Protein AF-0000000071958910 (afdb_homodimer)

Organism: Trichonephila clavipes (NCBI:txid2585209)

Nearest PDB structures (foldseek):
  5wyl-assembly2_C  TM=2.889E-01  e=1.904E+00  Thermochaetoides thermophila DSM 1495
  7f66-assembly1_C  TM=3.461E-01  e=2.336E+00  Homo sapiens
  5wy4-assembly1_A  TM=2.653E-01  e=3.702E+00  Thermochaetoides thermophila DSM 1495
  5an3-assembly1_A  TM=3.117E-01  e=5.032E+00  Saccharomyces cerevisiae
  7trj-assembly1_C  TM=3.400E-01  e=1.987E+00  Homo sapiens

Foldseek 3Di:
DPPPPPLVVVLVVVLVVCVVPDDPLSSLLSNLVSQLQVLLVCLVVVNDDDLVRLLVSLVVSVVSCVVSVQCAQVNLQVSQVSSVSNDDPVLVVVVCVVCVVPPPPTSSVSSVSVSVSSVVVNVVVVD/DPPPPVLVVVLVVVLVVCVVPDDPLSSLLSNLVSQLQVLLVCLVVVNDDDLVRLLVSLVVSVVSCVVSVQCAQVNLQVSQVSSLSNDDPVLVVVVCVVCVVPPPPTSSVSSVSVSVSSVVVNVVVVD

Solvent-accessible surface area (backbone atoms only — not comparable to full-atom values): 13936 Å² total; per-residue (Å²): 134,84,79,66,66,67,64,59,59,52,48,50,52,51,46,57,60,36,51,77,59,36,58,73,66,56,35,49,48,48,52,41,45,48,52,51,51,49,49,35,44,39,43,77,70,68,53,88,72,56,63,56,57,49,48,54,55,51,49,54,38,51,52,55,33,44,75,72,57,34,50,37,59,65,28,12,46,53,52,34,53,50,59,57,64,58,52,53,69,71,57,50,51,54,46,49,67,59,39,69,72,54,78,56,78,46,34,38,57,43,37,52,50,49,52,52,50,50,48,51,52,37,58,58,70,75,101,134,83,80,65,68,65,64,59,59,49,48,50,51,50,46,55,60,36,50,76,61,36,58,74,67,56,32,51,45,48,51,39,46,48,53,50,51,50,47,34,44,40,42,76,70,68,51,87,71,56,64,57,57,49,47,55,54,51,49,53,40,51,51,55,33,45,76,72,59,36,50,38,57,64,28,12,46,53,53,35,53,51,58,56,63,58,53,54,68,71,56,51,50,55,46,50,66,59,39,68,71,54,78,58,77,45,35,36,57,44,36,51,50,48,51,52,49,53,48,52,52,38,58,57,70,75,103

Sequence (254 aa):
MESFPPTSANCAKAVDSLKARFGRNDLLVEVNGWELLKFVISVHKNEKFSMAYLYDKLESHMRALETLGVTTDKCASILYLMVESCFSEDFLKAWNRHSTSSASVDAKERLSNLMQFIKAEVEGEEQMESFPPTSANCAKAVDSLKARFGRNDLLVEVNGWELLKFVISVHKNEKFSMAYLYDKLESHMRALETLGVTTDKCASILYLMVESCFSEDFLKAWNRHSTSSASVDAKERLSNLMQFIKAEVEGEEQ

Secondary structure (DSSP, 8-state):
-----HHHHHHHHHHHHHHHHS-HHHHHHHHHHHHHHHHHHHHHTT----HHHHHHHHHHHHHHHHHTT-SSHHHHHHHHHHHHTTS-HHHHHHHHHHHTTS---SHHHHHHHHHHHHHHHHHHH--/-----HHHHHHHHHHHHHHHHS-HHHHHHHHHHHHHHHHHHHHHTT----HHHHHHHHHHHHHHHHHTT-SSHHHHHHHHHHHHTTS-HHHHHHHHHHHTT-----HHHHHHHHHHHHHHHHHHH--

InterPro domains:
  IPR005312 Domain of unknown function DUF1759 [PF03564] (6-102)

Structure (mmCIF, N/CA/C/O backbone):
data_AF-0000000071958910-model_v1
#
loop_
_entity.id
_entity.type
_entity.pdbx_description
1 polymer 'Uncharacterized protein'
#
loop_
_atom_site.group_PDB
_atom_site.id
_atom_site.type_symbol
_atom_site.label_atom_id
_atom_site.label_alt_id
_atom_site.label_comp_id
_atom_site.label_asym_id
_atom_site.label_entity_id
_atom_site.label_seq_id
_atom_site.pdbx_PDB_ins_code
_atom_site.Cartn_x
_atom_site.Cartn_y
_atom_site.Cartn_z
_atom_site.occupancy
_atom_site.B_iso_or_equiv
_atom_site.auth_seq_id
_atom_site.auth_comp_id
_atom_site.auth_asym_id
_atom_site.auth_atom_id
_atom_site.pdbx_PDB_model_num
ATOM 1 N N . MET A 1 1 ? -23.25 -17.125 15.094 1 21.42 1 MET A N 1
ATOM 2 C CA . MET A 1 1 ? -22.297 -17.359 14.016 1 21.42 1 MET A CA 1
ATOM 3 C C . MET A 1 1 ? -21.438 -16.125 13.766 1 21.42 1 MET A C 1
ATOM 5 O O . MET A 1 1 ? -21.938 -15.102 13.305 1 21.42 1 MET A O 1
ATOM 9 N N . GLU A 1 2 ? -20.562 -15.727 14.617 1 26.08 2 GLU A N 1
ATOM 10 C CA . GLU A 1 2 ? -19.781 -14.5 14.742 1 26.08 2 GLU A CA 1
ATOM 11 C C . GLU A 1 2 ? -18.844 -14.32 13.555 1 26.08 2 GLU A C 1
ATOM 13 O O . GLU A 1 2 ? -18.031 -15.195 13.258 1 26.08 2 GLU A O 1
ATOM 18 N N . SER A 1 3 ? -19.266 -13.688 12.453 1 27.88 3 SER A N 1
ATOM 19 C CA . SER A 1 3 ? -18.656 -13.375 11.164 1 27.88 3 SER A CA 1
ATOM 20 C C . SER A 1 3 ? -17.297 -12.688 11.336 1 27.88 3 SER A C 1
ATOM 22 O O . SER A 1 3 ? -17.234 -11.523 11.727 1 27.88 3 SER A O 1
ATOM 24 N N . PHE A 1 4 ? -16.422 -13.266 12.031 1 32.44 4 PHE A N 1
ATOM 25 C CA . PHE A 1 4 ? -15.07 -12.727 12.109 1 32.44 4 PHE A CA 1
ATOM 26 C C . PHE A 1 4 ? -14.594 -12.258 10.742 1 32.44 4 PHE A C 1
ATOM 28 O O . PHE A 1 4 ? -14.711 -12.984 9.75 1 32.44 4 PHE A O 1
ATOM 35 N N . PRO A 1 5 ? -14.539 -11.031 10.562 1 35.44 5 PRO A N 1
ATOM 36 C CA . PRO A 1 5 ? -14.164 -10.57 9.219 1 35.44 5 PRO A CA 1
ATOM 37 C C . PRO A 1 5 ? -12.859 -11.195 8.719 1 35.44 5 PRO A C 1
ATOM 39 O O . PRO A 1 5 ? -11.914 -11.359 9.5 1 35.44 5 PRO A O 1
ATOM 42 N N . PRO A 1 6 ? -12.812 -12.078 7.754 1 41.12 6 PRO A N 1
ATOM 43 C CA . PRO A 1 6 ? -11.758 -12.859 7.113 1 41.12 6 PRO A CA 1
ATOM 44 C C . PRO A 1 6 ? -10.445 -12.094 6.984 1 41.12 6 PRO A C 1
ATOM 46 O O . PRO A 1 6 ? -9.375 -12.703 6.91 1 41.12 6 PRO A O 1
ATOM 49 N N . THR A 1 7 ? -10.516 -10.812 7.125 1 43.44 7 THR A N 1
ATOM 50 C CA . THR A 1 7 ? -9.328 -10 6.863 1 43.44 7 THR A CA 1
ATOM 51 C C . THR A 1 7 ? -8.305 -10.164 7.98 1 43.44 7 THR A C 1
ATOM 53 O O . THR A 1 7 ? -7.105 -10.273 7.719 1 43.44 7 THR A O 1
ATOM 56 N N . SER A 1 8 ? -8.75 -10.234 9.25 1 44.34 8 SER A N 1
ATOM 57 C CA . SER A 1 8 ? -7.836 -10.336 10.383 1 44.34 8 SER A CA 1
ATOM 58 C C . SER A 1 8 ? -7.109 -11.68 10.391 1 44.34 8 SER A C 1
ATOM 60 O O . SER A 1 8 ? -5.918 -11.742 10.695 1 44.34 8 SER A O 1
ATOM 62 N N . ALA A 1 9 ? -7.848 -12.648 10.148 1 45.53 9 ALA A N 1
ATOM 63 C CA . ALA A 1 9 ? -7.277 -13.992 10.211 1 45.53 9 ALA A CA 1
ATOM 64 C C . ALA A 1 9 ? -6.215 -14.188 9.133 1 45.53 9 ALA A C 1
ATOM 66 O O . ALA A 1 9 ? -5.188 -14.828 9.375 1 45.53 9 ALA A O 1
ATOM 67 N N . ASN A 1 10 ? -6.508 -13.602 8.016 1 48.44 10 ASN A N 1
ATOM 68 C CA . ASN A 1 10 ? -5.531 -13.734 6.941 1 48.44 10 ASN A CA 1
ATOM 69 C C . ASN A 1 10 ? -4.242 -12.984 7.25 1 48.44 10 ASN A C 1
ATOM 71 O O . ASN A 1 10 ? -3.152 -13.438 6.902 1 48.44 10 ASN A O 1
ATOM 75 N N . CYS A 1 11 ? -4.516 -11.961 7.992 1 48.25 11 CYS A N 1
ATOM 76 C CA . CYS A 1 11 ? -3.342 -11.18 8.375 1 48.25 11 CYS A CA 1
ATOM 77 C C . CYS A 1 11 ? -2.484 -11.945 9.375 1 48.25 11 CYS A C 1
ATOM 79 O O . CYS A 1 11 ? -1.257 -11.969 9.258 1 48.25 11 CYS A O 1
ATOM 81 N N . ALA A 1 12 ? -3.184 -12.508 10.312 1 48.66 12 ALA A N 1
ATOM 82 C CA . ALA A 1 12 ? -2.449 -13.234 11.344 1 48.66 12 ALA A CA 1
ATOM 83 C C . ALA A 1 12 ? -1.696 -14.422 10.75 1 48.66 12 ALA A C 1
ATOM 85 O O . ALA A 1 12 ? -0.536 -14.664 11.086 1 48.66 12 ALA A O 1
ATOM 86 N N . LYS A 1 13 ? -2.385 -15.18 9.953 1 50.78 13 LYS A N 1
ATOM 87 C CA . LYS A 1 13 ? -1.745 -16.328 9.328 1 50.78 13 LYS A CA 1
ATOM 88 C C . LYS A 1 13 ? -0.611 -15.898 8.406 1 50.78 13 LYS A C 1
ATOM 90 O O . LYS A 1 13 ? 0.429 -16.562 8.336 1 50.78 13 LYS A O 1
ATOM 95 N N . ALA A 1 14 ? -0.848 -14.867 7.695 1 51.06 14 ALA A N 1
ATOM 96 C CA . ALA A 1 14 ? 0.227 -14.312 6.879 1 51.06 14 ALA A CA 1
ATOM 97 C C . ALA A 1 14 ? 1.433 -13.945 7.734 1 51.06 14 ALA A C 1
ATOM 99 O O . ALA A 1 14 ? 2.574 -14.234 7.371 1 51.06 14 ALA A O 1
ATOM 100 N N . VAL A 1 15 ? 1.144 -13.5 8.922 1 51.84 15 VAL A N 1
ATOM 101 C CA . VAL A 1 15 ? 2.211 -13.094 9.828 1 51.84 15 VAL A CA 1
ATOM 102 C C . VAL A 1 15 ? 2.982 -14.32 10.297 1 51.84 15 VAL A C 1
ATOM 104 O O . VAL A 1 15 ? 4.215 -14.305 10.352 1 51.84 15 VAL A O 1
ATOM 107 N N . ASP A 1 16 ? 2.232 -15.281 10.75 1 52.25 16 ASP A N 1
ATOM 108 C CA . ASP A 1 16 ? 2.898 -16.484 11.25 1 52.25 16 ASP A CA 1
ATOM 109 C C . ASP A 1 16 ? 3.758 -17.125 10.164 1 52.25 16 ASP A C 1
ATOM 111 O O . ASP A 1 16 ? 4.871 -17.578 10.438 1 52.25 16 ASP A O 1
ATOM 115 N N . SER A 1 17 ? 3.285 -17.281 9.008 1 51.34 17 SER A N 1
ATOM 116 C CA . SER A 1 17 ? 4.055 -17.828 7.895 1 51.34 17 SER A CA 1
ATOM 117 C C . SER A 1 17 ? 5.277 -16.969 7.594 1 51.34 17 SER A C 1
ATOM 119 O O . SER A 1 17 ? 6.355 -17.5 7.293 1 51.34 17 SER A O 1
ATOM 121 N N . LEU A 1 18 ? 5.113 -15.703 7.73 1 50.22 18 LEU A N 1
ATOM 122 C CA . LEU A 1 18 ? 6.188 -14.742 7.484 1 50.22 18 LEU A CA 1
ATOM 123 C C . LEU A 1 18 ? 7.289 -14.883 8.531 1 50.22 18 LEU A C 1
ATOM 125 O O . LEU A 1 18 ? 8.477 -14.797 8.203 1 50.22 18 LEU A O 1
ATOM 129 N N . LYS A 1 19 ? 6.887 -15.172 9.742 1 52.66 19 LYS A N 1
ATOM 130 C CA . LYS A 1 19 ? 7.875 -15.305 10.812 1 52.66 19 LYS A CA 1
ATOM 131 C C . LYS A 1 19 ? 8.836 -16.453 10.531 1 52.66 19 LYS A C 1
ATOM 133 O O . LYS A 1 19 ? 10.031 -16.359 10.836 1 52.66 19 LYS A O 1
ATOM 138 N N . ALA A 1 20 ? 8.352 -17.469 10.055 1 49.34 20 ALA A N 1
ATOM 139 C CA . ALA A 1 20 ? 9.219 -18.625 9.82 1 49.34 20 ALA A CA 1
ATOM 140 C C . ALA A 1 20 ? 10.219 -18.344 8.703 1 49.34 20 ALA A C 1
ATOM 142 O O . ALA A 1 20 ? 11.289 -18.953 8.656 1 49.34 20 ALA A O 1
ATOM 143 N N . ARG A 1 21 ? 9.914 -17.469 7.918 1 50.53 21 ARG A N 1
ATOM 144 C CA . ARG A 1 21 ? 10.695 -17.328 6.691 1 50.53 21 ARG A CA 1
ATOM 145 C C . ARG A 1 21 ? 11.602 -16.094 6.754 1 50.53 21 ARG A C 1
ATOM 147 O O . ARG A 1 21 ? 12.648 -16.062 6.117 1 50.53 21 ARG A O 1
ATOM 154 N N . PHE A 1 22 ? 11.117 -14.992 7.473 1 55.84 22 PHE A N 1
ATOM 155 C CA . PHE A 1 22 ? 11.797 -13.703 7.355 1 55.84 22 PHE A CA 1
ATOM 156 C C . PHE A 1 22 ? 12.602 -13.406 8.617 1 55.84 22 PHE A C 1
ATOM 158 O O . PHE A 1 22 ? 12.289 -13.906 9.695 1 55.84 22 PHE A O 1
ATOM 165 N N . GLY A 1 23 ? 13.891 -12.898 8.289 1 64.44 23 GLY A N 1
ATOM 166 C CA . GLY A 1 23 ? 14.57 -12.266 9.414 1 64.44 23 GLY A CA 1
ATOM 167 C C . GLY A 1 23 ? 13.703 -11.25 10.133 1 64.44 23 GLY A C 1
ATOM 168 O O . GLY A 1 23 ? 12.617 -10.906 9.664 1 64.44 23 GLY A O 1
ATOM 169 N N . ARG A 1 24 ? 14.07 -10.961 11.297 1 74.81 24 ARG A N 1
ATOM 170 C CA . ARG A 1 24 ? 13.32 -10.117 12.219 1 74.81 24 ARG A CA 1
ATOM 171 C C . ARG A 1 24 ? 12.914 -8.805 11.555 1 74.81 24 ARG A C 1
ATOM 173 O O . ARG A 1 24 ? 11.773 -8.359 11.695 1 74.81 24 ARG A O 1
ATOM 180 N N . ASN A 1 25 ? 13.789 -8.242 10.656 1 78.12 25 ASN A N 1
ATOM 181 C CA . ASN A 1 25 ? 13.492 -6.953 10.047 1 78.12 25 ASN A CA 1
ATOM 182 C C . ASN A 1 25 ? 12.422 -7.082 8.969 1 78.12 25 ASN A C 1
ATOM 184 O O . ASN A 1 25 ? 11.523 -6.242 8.867 1 78.12 25 ASN A O 1
ATOM 188 N N . ASP A 1 26 ? 12.508 -8.148 8.234 1 79.69 26 ASP A N 1
ATOM 189 C CA . ASP A 1 26 ? 11.516 -8.375 7.188 1 79.69 26 ASP A CA 1
ATOM 190 C C . ASP A 1 26 ? 10.133 -8.609 7.785 1 79.69 26 ASP A C 1
ATOM 192 O O . ASP A 1 26 ? 9.125 -8.148 7.242 1 79.69 26 ASP A O 1
ATOM 196 N N . LEU A 1 27 ? 10.133 -9.305 8.844 1 83.31 27 LEU A N 1
ATOM 197 C CA . LEU A 1 27 ? 8.875 -9.562 9.531 1 83.31 27 LEU A CA 1
ATOM 198 C C . LEU A 1 27 ? 8.266 -8.266 10.047 1 83.31 27 LEU A C 1
ATOM 200 O O . LEU A 1 27 ? 7.059 -8.055 9.938 1 83.31 27 LEU A O 1
ATOM 204 N N . LEU A 1 28 ? 9.094 -7.441 10.602 1 87.81 28 LEU A N 1
ATOM 205 C CA . LEU A 1 28 ? 8.609 -6.172 11.133 1 87.81 28 LEU A CA 1
ATOM 206 C C . LEU A 1 28 ? 8.062 -5.285 10.023 1 87.81 28 LEU A C 1
ATOM 208 O O . LEU A 1 28 ? 7.043 -4.613 10.203 1 87.81 28 LEU A O 1
ATOM 212 N N . VAL A 1 29 ? 8.703 -5.305 8.875 1 89.56 29 VAL A N 1
ATOM 213 C CA . VAL A 1 29 ? 8.211 -4.551 7.73 1 89.56 29 VAL A CA 1
ATOM 214 C C . VAL A 1 29 ? 6.836 -5.074 7.32 1 89.56 29 VAL A C 1
ATOM 216 O O . VAL A 1 29 ? 5.914 -4.293 7.074 1 89.56 29 VAL A O 1
ATOM 219 N N . GLU A 1 30 ? 6.723 -6.352 7.309 1 87.88 30 GLU A N 1
ATOM 220 C CA . GLU A 1 30 ? 5.469 -6.977 6.898 1 87.88 30 GLU A CA 1
ATOM 221 C C . GLU A 1 30 ? 4.348 -6.672 7.891 1 87.88 30 GLU A C 1
ATOM 223 O O . GLU A 1 30 ? 3.227 -6.352 7.492 1 87.88 30 GLU A O 1
ATOM 228 N N . VAL A 1 31 ? 4.656 -6.73 9.172 1 90.44 31 VAL A N 1
ATOM 229 C CA . VAL A 1 31 ? 3.646 -6.492 10.195 1 90.44 31 VAL A CA 1
ATOM 230 C C . VAL A 1 31 ? 3.158 -5.047 10.117 1 90.44 31 VAL A C 1
ATOM 232 O O . VAL A 1 31 ? 1.951 -4.797 10.086 1 90.44 31 VAL A O 1
ATOM 235 N N . ASN A 1 32 ? 4.082 -4.152 10.07 1 92.94 32 ASN A N 1
ATOM 236 C CA . ASN A 1 32 ? 3.709 -2.74 10.016 1 92.94 32 ASN A CA 1
ATOM 237 C C . ASN A 1 32 ? 3.047 -2.385 8.688 1 92.94 32 ASN A C 1
ATOM 239 O O . ASN A 1 32 ? 2.104 -1.595 8.656 1 92.94 32 ASN A O 1
ATOM 243 N N . GLY A 1 33 ? 3.545 -2.98 7.594 1 94.12 33 GLY A N 1
ATOM 244 C CA . GLY A 1 33 ? 2.912 -2.783 6.301 1 94.12 33 GLY A CA 1
ATOM 245 C C . GLY A 1 33 ? 1.481 -3.283 6.254 1 94.12 33 GLY A C 1
ATOM 246 O O . GLY A 1 33 ? 0.594 -2.594 5.742 1 94.12 33 GLY A O 1
ATOM 247 N N . TRP A 1 34 ? 1.262 -4.422 6.848 1 92.62 34 TRP A N 1
ATOM 248 C CA . TRP A 1 34 ? -0.077 -5 6.883 1 92.62 34 TRP A CA 1
ATOM 249 C C . TRP A 1 34 ? -1.019 -4.148 7.727 1 92.62 34 TRP A C 1
ATOM 251 O O . TRP A 1 34 ? -2.16 -3.898 7.332 1 92.62 34 TRP A O 1
ATOM 261 N N . GLU A 1 35 ? -0.579 -3.773 8.828 1 93.94 35 GLU A N 1
ATOM 262 C CA . GLU A 1 35 ? -1.424 -2.961 9.695 1 93.94 35 GLU A CA 1
ATOM 263 C C . GLU A 1 35 ? -1.788 -1.637 9.031 1 93.94 35 GLU A C 1
ATOM 26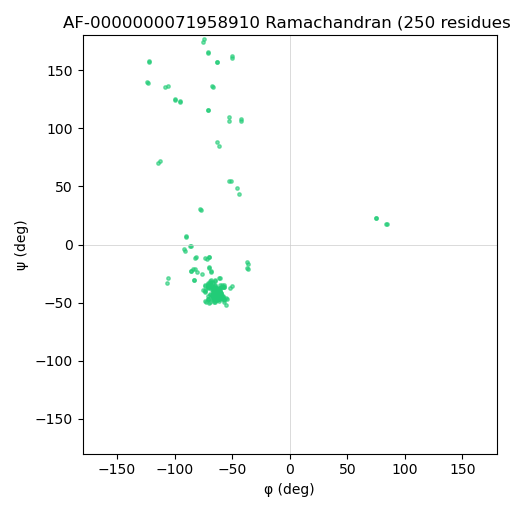5 O O . GLU A 1 35 ? -2.924 -1.171 9.148 1 93.94 35 GLU A O 1
ATOM 270 N N . LEU A 1 36 ? -0.877 -1.067 8.352 1 95.38 36 LEU A N 1
ATOM 271 C CA . LEU A 1 36 ? -1.127 0.164 7.609 1 95.38 36 LEU A CA 1
ATOM 272 C C . LEU A 1 36 ? -2.16 -0.062 6.512 1 95.38 36 LEU A C 1
ATOM 274 O O . LEU A 1 36 ? -3.107 0.717 6.375 1 95.38 36 LEU A O 1
ATOM 278 N N . LEU A 1 37 ? -1.971 -1.119 5.805 1 95.44 37 LEU A N 1
ATOM 279 C CA . LEU A 1 37 ? -2.893 -1.442 4.723 1 95.44 37 LEU A CA 1
ATOM 280 C C . LEU A 1 37 ? -4.293 -1.705 5.262 1 95.44 37 LEU A C 1
ATOM 282 O O . LEU A 1 37 ? -5.281 -1.243 4.684 1 95.44 37 LEU A O 1
ATOM 286 N N . LYS A 1 38 ? -4.371 -2.363 6.332 1 92.44 38 LYS A N 1
ATOM 287 C CA . LYS A 1 38 ? -5.652 -2.623 6.98 1 92.44 38 LYS A CA 1
ATOM 288 C C . LYS A 1 38 ? -6.348 -1.321 7.363 1 92.44 38 LYS A C 1
ATOM 290 O O . LYS A 1 38 ? -7.57 -1.207 7.246 1 92.44 38 LYS A O 1
ATOM 295 N N . PHE A 1 39 ? -5.57 -0.482 7.809 1 93 39 PHE A N 1
ATOM 296 C CA . PHE A 1 39 ? -6.109 0.817 8.195 1 93 39 PHE A CA 1
ATOM 297 C C . PHE A 1 39 ? -6.68 1.549 6.984 1 93 39 PHE A C 1
ATOM 299 O O . PHE A 1 39 ? -7.781 2.098 7.047 1 93 39 PHE A O 1
ATOM 306 N N . VAL A 1 40 ? -5.941 1.552 5.914 1 93.94 40 VAL A N 1
ATOM 307 C CA . VAL A 1 40 ? -6.402 2.15 4.668 1 93.94 40 VAL A CA 1
ATOM 308 C C . VAL A 1 40 ? -7.738 1.534 4.262 1 93.94 40 VAL A C 1
ATOM 310 O O . VAL A 1 40 ? -8.695 2.252 3.969 1 93.94 40 VAL A O 1
ATOM 313 N N . ILE A 1 41 ? -7.828 0.252 4.324 1 93.5 41 ILE A N 1
ATOM 314 C CA . ILE A 1 41 ? -9.023 -0.482 3.918 1 93.5 41 ILE A CA 1
ATOM 315 C C . ILE A 1 41 ? -10.188 -0.122 4.836 1 93.5 41 ILE A C 1
ATOM 317 O O . ILE A 1 41 ? -11.305 0.111 4.371 1 93.5 41 ILE A O 1
ATOM 321 N N . SER A 1 42 ? -9.906 -0.049 6.09 1 94.38 42 SER A N 1
ATOM 322 C CA . SER A 1 42 ? -10.938 0.249 7.078 1 94.38 42 SER A CA 1
ATOM 323 C C . SER A 1 42 ? -11.531 1.636 6.855 1 94.38 42 SER A C 1
ATOM 325 O O . SER A 1 42 ? -12.75 1.821 6.961 1 94.38 42 SER A O 1
ATOM 327 N N . VAL A 1 43 ? -10.703 2.58 6.582 1 92.56 43 VAL A N 1
ATOM 328 C CA . VAL A 1 43 ? -11.156 3.943 6.336 1 92.56 43 VAL A CA 1
ATOM 329 C C . VAL A 1 43 ? -12.086 3.967 5.121 1 92.56 43 VAL A C 1
ATOM 331 O O . VAL A 1 43 ? -13.125 4.641 5.137 1 92.56 43 VAL A O 1
ATOM 334 N N . HIS A 1 44 ? -11.805 3.203 4.117 1 92 44 HIS A N 1
ATOM 335 C CA . HIS A 1 44 ? -12.586 3.209 2.887 1 92 44 HIS A CA 1
ATOM 336 C C . HIS A 1 44 ? -13.844 2.355 3.025 1 92 44 HIS A C 1
ATOM 338 O O . HIS A 1 44 ? -14.758 2.447 2.201 1 92 44 HIS A O 1
ATOM 344 N N . LYS A 1 45 ? -13.93 1.598 4.074 1 90.75 45 LYS A N 1
ATOM 345 C CA . LYS A 1 45 ? -15.164 0.895 4.418 1 90.75 45 LYS A CA 1
ATOM 346 C C . LYS A 1 45 ? -16.047 1.751 5.316 1 90.75 45 LYS A C 1
ATOM 348 O O . LYS A 1 45 ? -17.016 1.253 5.898 1 90.75 45 LYS A O 1
ATOM 353 N N . ASN A 1 46 ? -15.703 2.98 5.539 1 87.12 46 ASN A N 1
ATOM 354 C CA . ASN A 1 46 ? -16.453 3.996 6.266 1 87.12 46 ASN A CA 1
ATOM 355 C C . ASN A 1 46 ? -16.406 3.762 7.773 1 87.12 46 ASN A C 1
ATOM 357 O O . ASN A 1 46 ? -17.359 4.09 8.484 1 87.12 46 ASN A O 1
ATOM 361 N N . GLU A 1 47 ? -15.359 3.041 8.133 1 89.75 47 GLU A N 1
ATOM 362 C CA . GLU A 1 47 ? -15.102 3.049 9.57 1 89.75 47 GLU A CA 1
ATOM 363 C C . GLU A 1 47 ? -14.68 4.434 10.055 1 89.75 47 GLU A C 1
ATOM 365 O O . GLU A 1 47 ? -13.891 5.109 9.391 1 89.75 47 GLU A O 1
ATOM 370 N N . LYS A 1 48 ? -15.234 4.906 11.188 1 88.56 48 LYS A N 1
ATOM 371 C CA . LYS A 1 48 ? -14.969 6.254 11.68 1 88.56 48 LYS A CA 1
ATOM 372 C C . LYS A 1 48 ? -13.844 6.246 12.719 1 88.56 48 LYS A C 1
ATOM 374 O O . LYS A 1 48 ? -13.867 5.453 13.664 1 88.56 48 LYS A O 1
ATOM 379 N N . PHE A 1 49 ? -12.844 7.012 12.43 1 91.56 49 PHE A N 1
ATOM 380 C CA . PHE A 1 49 ? -11.742 7.23 13.367 1 91.56 49 PHE A CA 1
ATOM 381 C C . PHE A 1 49 ? -11.57 8.719 13.648 1 91.56 49 PHE A C 1
ATOM 383 O O . PHE A 1 49 ? -11.812 9.555 12.781 1 91.56 49 PHE A O 1
ATOM 390 N N . SER A 1 50 ? -11.297 9.023 14.922 1 92.12 50 SER A N 1
ATOM 391 C CA . SER A 1 50 ? -10.859 10.398 15.156 1 92.12 50 SER A CA 1
ATOM 392 C C . SER A 1 50 ? -9.539 10.68 14.453 1 92.12 50 SER A C 1
ATOM 394 O O . SER A 1 50 ? -8.75 9.766 14.203 1 92.12 50 SER A O 1
ATOM 396 N N . MET A 1 51 ? -9.273 11.867 14.195 1 90.88 51 MET A N 1
ATOM 397 C CA . MET A 1 51 ? -8.023 12.25 13.547 1 90.88 51 MET A CA 1
ATOM 398 C C . MET A 1 51 ? -6.828 11.93 14.445 1 90.88 51 MET A C 1
ATOM 400 O O . MET A 1 51 ? -5.77 11.531 13.961 1 90.88 51 MET A O 1
ATOM 404 N N . ALA A 1 52 ? -7.066 12.164 15.719 1 94.5 52 ALA A N 1
ATOM 405 C CA . ALA A 1 52 ? -6.012 11.883 16.688 1 94.5 52 ALA A CA 1
ATOM 406 C C . ALA A 1 52 ? -5.641 10.398 16.672 1 94.5 52 ALA A C 1
ATOM 408 O O . ALA A 1 52 ? -4.457 10.055 16.703 1 94.5 52 ALA A O 1
ATOM 409 N N . TYR A 1 53 ? -6.637 9.57 16.609 1 94.94 53 TYR A N 1
ATOM 410 C CA . TYR A 1 53 ? -6.406 8.133 16.562 1 94.94 53 TYR A CA 1
ATOM 411 C C . TYR A 1 53 ? -5.695 7.734 15.273 1 94.94 53 TYR A C 1
ATOM 413 O O . TYR A 1 53 ? -4.727 6.969 15.305 1 94.94 53 TYR A O 1
ATOM 421 N N . LEU A 1 54 ? -6.141 8.289 14.188 1 94 54 LEU A N 1
ATOM 422 C CA . LEU A 1 54 ? -5.531 8.016 12.891 1 94 54 LEU A CA 1
ATOM 423 C C . LEU A 1 54 ? -4.059 8.406 12.891 1 94 54 LEU A C 1
ATOM 425 O O . LEU A 1 54 ? -3.205 7.625 12.469 1 94 54 LEU A O 1
ATOM 429 N N . TYR A 1 55 ? -3.855 9.547 13.383 1 95.88 55 TYR A N 1
ATOM 430 C CA . TYR A 1 55 ? -2.482 10.039 13.406 1 95.88 55 TYR A CA 1
ATOM 431 C C . TYR A 1 55 ? -1.592 9.141 14.25 1 95.88 55 TYR A C 1
ATOM 433 O O . TYR A 1 55 ? -0.484 8.789 13.836 1 95.88 55 TYR A O 1
ATOM 441 N N . ASP A 1 56 ? -2.059 8.766 15.438 1 96.44 56 ASP A N 1
ATOM 442 C CA . ASP A 1 56 ? -1.271 7.93 16.344 1 96.44 56 ASP A CA 1
ATOM 443 C C . ASP A 1 56 ? -0.897 6.605 15.68 1 96.44 56 ASP A C 1
ATOM 445 O O . ASP A 1 56 ? 0.242 6.148 15.797 1 96.44 56 ASP A O 1
ATOM 449 N N . LYS A 1 57 ? -1.823 5.98 15.031 1 95.88 57 LYS A N 1
ATOM 450 C CA . LYS A 1 57 ? -1.578 4.707 14.359 1 95.88 57 LYS A CA 1
ATOM 451 C C . LYS A 1 57 ? -0.611 4.879 13.195 1 95.88 57 LYS A C 1
ATOM 453 O O . LYS A 1 57 ? 0.367 4.137 13.078 1 95.88 57 LYS A O 1
ATOM 458 N N . LEU A 1 58 ? -0.876 5.875 12.391 1 97.06 58 LEU A N 1
ATOM 459 C CA . LEU A 1 58 ? -0.025 6.129 11.227 1 97.06 58 LEU A CA 1
ATOM 460 C C . LEU A 1 58 ? 1.402 6.445 11.664 1 97.06 58 LEU A C 1
ATOM 462 O O . LEU A 1 58 ? 2.359 5.926 11.086 1 97.06 58 LEU A O 1
ATOM 466 N N . GLU A 1 59 ? 1.525 7.262 12.664 1 96.56 59 GLU A N 1
ATOM 467 C CA . GLU A 1 59 ? 2.836 7.664 13.164 1 96.56 59 GLU A CA 1
ATOM 468 C C . GLU A 1 59 ? 3.621 6.465 13.688 1 96.56 59 GLU A C 1
ATOM 470 O O . GLU A 1 59 ? 4.828 6.355 13.453 1 96.56 59 GLU A O 1
ATOM 475 N N . SER A 1 60 ? 2.965 5.613 14.414 1 96.69 60 SER A N 1
ATOM 476 C CA . SER A 1 60 ? 3.611 4.422 14.953 1 96.69 60 SER A CA 1
ATOM 477 C C . SER A 1 60 ? 4.164 3.537 13.844 1 96.69 60 SER A C 1
ATOM 479 O O . SER A 1 60 ? 5.312 3.096 13.906 1 96.69 60 SER A O 1
ATOM 481 N N . HIS A 1 61 ? 3.414 3.311 12.828 1 95.75 61 HIS A N 1
ATOM 482 C CA . HIS A 1 61 ? 3.85 2.475 11.719 1 95.75 61 HIS A CA 1
ATOM 483 C C . HIS A 1 61 ? 4.934 3.166 10.898 1 95.75 61 HIS A C 1
ATOM 485 O O . HIS A 1 61 ? 5.898 2.527 10.469 1 95.75 61 HIS A O 1
ATOM 491 N N . MET A 1 62 ? 4.832 4.52 10.711 1 95 62 MET A N 1
ATOM 492 C CA . MET A 1 62 ? 5.836 5.27 9.961 1 95 62 MET A CA 1
ATOM 493 C C . MET A 1 62 ? 7.18 5.25 10.68 1 95 62 MET A C 1
ATOM 495 O O . MET A 1 62 ? 8.227 5.094 10.055 1 95 62 MET A O 1
ATOM 499 N N . ARG A 1 63 ? 7.098 5.379 11.969 1 94.69 63 ARG A N 1
ATOM 500 C CA . ARG A 1 63 ? 8.32 5.344 12.766 1 94.69 63 ARG A CA 1
ATOM 501 C C . ARG A 1 63 ? 8.992 3.977 12.68 1 94.69 63 ARG A C 1
ATOM 503 O O . ARG A 1 63 ? 10.211 3.889 12.516 1 94.69 63 ARG A O 1
ATOM 510 N N . ALA A 1 64 ? 8.266 2.887 12.805 1 93.56 64 ALA A N 1
ATOM 511 C CA . ALA A 1 64 ? 8.797 1.529 12.711 1 93.56 64 ALA A CA 1
ATOM 512 C C . ALA A 1 64 ? 9.422 1.281 11.336 1 93.56 64 ALA A C 1
ATOM 514 O O . ALA A 1 64 ? 10.547 0.783 11.25 1 93.56 64 ALA A O 1
ATOM 515 N N . LEU A 1 65 ? 8.805 1.75 10.289 1 93.44 65 LEU A N 1
ATOM 516 C CA . LEU A 1 65 ? 9.281 1.533 8.93 1 93.44 65 LEU A CA 1
ATOM 517 C C . LEU A 1 65 ? 10.508 2.387 8.641 1 93.44 65 LEU A C 1
ATOM 519 O O . LEU A 1 65 ? 11.406 1.962 7.906 1 93.44 65 LEU A O 1
ATOM 523 N N . GLU A 1 66 ? 10.523 3.574 9.211 1 90.88 66 GLU A N 1
ATOM 524 C CA . GLU A 1 66 ? 11.703 4.43 9.078 1 90.88 66 GLU A CA 1
ATOM 525 C C . GLU A 1 66 ? 12.922 3.799 9.742 1 90.88 66 GLU A C 1
ATOM 527 O O . GLU A 1 66 ? 14.016 3.797 9.164 1 90.88 66 GLU A O 1
ATOM 532 N N . THR A 1 67 ? 12.672 3.244 10.938 1 89.25 67 THR A N 1
ATOM 533 C CA . THR A 1 67 ? 13.742 2.592 11.68 1 89.25 67 THR A CA 1
ATOM 534 C C . THR A 1 67 ? 14.312 1.414 10.898 1 89.25 67 THR A C 1
ATOM 536 O O . THR A 1 67 ? 15.508 1.135 10.961 1 89.25 67 THR A O 1
ATOM 539 N N . LEU A 1 68 ? 13.484 0.791 10.062 1 86.06 68 LEU A N 1
ATOM 540 C CA . LEU A 1 68 ? 13.867 -0.39 9.297 1 86.06 68 LEU A CA 1
ATOM 541 C C . LEU A 1 68 ? 14.438 0.004 7.938 1 86.06 68 LEU A C 1
ATOM 543 O O . LEU A 1 68 ? 14.828 -0.859 7.148 1 86.06 68 LEU A O 1
ATOM 547 N N . GLY A 1 69 ? 14.391 1.312 7.641 1 84.12 69 GLY A N 1
ATOM 548 C CA . GLY A 1 69 ? 14.969 1.803 6.398 1 84.12 69 GLY A CA 1
ATOM 549 C C . GLY A 1 69 ? 14.031 1.686 5.215 1 84.12 69 GLY A C 1
ATOM 550 O O . GLY A 1 69 ? 14.477 1.693 4.062 1 84.12 69 GLY A O 1
ATOM 551 N N . VAL A 1 70 ? 12.789 1.516 5.438 1 83.56 70 VAL A N 1
ATOM 552 C CA . VAL A 1 70 ? 11.805 1.324 4.379 1 83.56 70 VAL A CA 1
ATOM 553 C C . VAL A 1 70 ? 11.367 2.68 3.824 1 83.56 70 VAL A C 1
ATOM 555 O O . VAL A 1 70 ? 11.039 2.797 2.641 1 83.56 70 VAL A O 1
ATOM 558 N N . THR A 1 71 ? 11.367 3.73 4.609 1 76.56 71 THR A N 1
ATOM 559 C CA . THR A 1 71 ? 10.906 5.043 4.176 1 76.56 71 THR A CA 1
ATOM 560 C C . THR A 1 71 ? 11.953 5.723 3.301 1 76.56 71 THR A C 1
ATOM 562 O O . THR A 1 71 ? 12.078 6.949 3.309 1 76.56 71 THR A O 1
ATOM 565 N N . THR A 1 72 ? 12.664 4.891 2.635 1 73.31 72 THR A N 1
ATOM 566 C CA . THR A 1 72 ? 13.602 5.441 1.661 1 73.31 72 THR A CA 1
ATOM 567 C C . THR A 1 72 ? 12.867 5.934 0.418 1 73.31 72 THR A C 1
ATOM 569 O O . THR A 1 72 ? 11.656 5.719 0.281 1 73.31 72 THR A O 1
ATOM 572 N N . ASP A 1 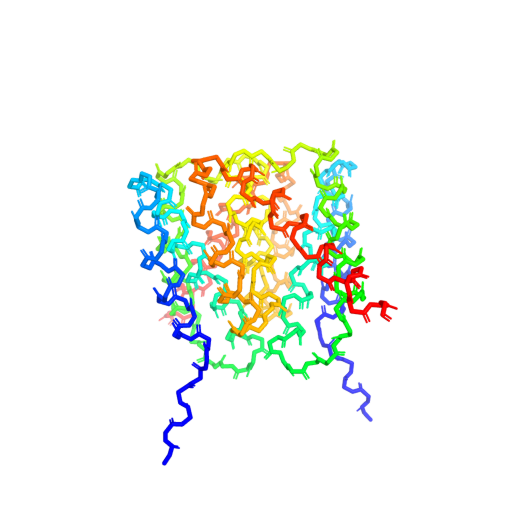73 ? 13.586 6.543 -0.562 1 65.69 73 ASP A N 1
ATOM 573 C CA . ASP A 1 73 ? 12.984 7.402 -1.579 1 65.69 73 ASP A CA 1
ATOM 574 C C . ASP A 1 73 ? 11.891 6.66 -2.352 1 65.69 73 ASP A C 1
ATOM 576 O O . ASP A 1 73 ? 10.742 7.098 -2.383 1 65.69 73 ASP A O 1
ATOM 580 N N . LYS A 1 74 ? 12.141 5.52 -2.826 1 72.38 74 LYS A N 1
ATOM 581 C CA . LYS A 1 74 ? 11.148 4.949 -3.73 1 72.38 74 LYS A CA 1
ATOM 582 C C . LYS A 1 74 ? 9.984 4.332 -2.953 1 72.38 74 LYS A C 1
ATOM 584 O O . LYS A 1 74 ? 8.836 4.391 -3.393 1 72.38 74 LYS A O 1
ATOM 589 N N . CYS A 1 75 ? 10.227 3.965 -1.744 1 86.94 75 CYS A N 1
ATOM 590 C CA . CYS A 1 75 ? 9.164 3.359 -0.947 1 86.94 75 CYS A CA 1
ATOM 591 C C . CYS A 1 75 ? 8.32 4.426 -0.265 1 86.94 75 CYS A C 1
ATOM 593 O O . CYS A 1 75 ? 7.129 4.215 -0.013 1 86.94 75 CYS A O 1
ATOM 595 N N . ALA A 1 76 ? 8.961 5.562 -0.127 1 90.44 76 ALA A N 1
ATOM 596 C CA . ALA A 1 76 ? 8.258 6.672 0.519 1 90.44 76 ALA A CA 1
ATOM 597 C C . ALA A 1 76 ? 7.062 7.125 -0.313 1 90.44 76 ALA A C 1
ATOM 599 O O . ALA A 1 76 ? 6.043 7.547 0.234 1 90.44 76 ALA A O 1
ATOM 600 N N . SER A 1 77 ? 7.172 6.984 -1.58 1 89.56 77 SER A N 1
ATOM 601 C CA . SER A 1 77 ? 6.074 7.383 -2.455 1 89.56 77 SER A CA 1
ATOM 602 C C . SER A 1 77 ? 4.848 6.504 -2.242 1 89.56 77 SER A C 1
ATOM 604 O O . SER A 1 77 ? 3.723 7.004 -2.189 1 89.56 77 SER A O 1
ATOM 606 N N . ILE A 1 78 ? 5.078 5.219 -2.096 1 92.62 78 ILE A N 1
ATOM 607 C CA . ILE A 1 78 ? 3.982 4.281 -1.887 1 92.62 78 ILE A CA 1
ATOM 608 C C . ILE A 1 78 ? 3.367 4.504 -0.507 1 92.62 78 ILE A C 1
ATOM 610 O O . ILE A 1 78 ? 2.143 4.531 -0.362 1 92.62 78 ILE A O 1
ATOM 614 N N . LEU A 1 79 ? 4.258 4.688 0.442 1 95.19 79 LEU A N 1
ATOM 615 C CA . LEU A 1 79 ? 3.777 4.934 1.797 1 95.19 79 LEU A CA 1
ATOM 616 C C . LEU A 1 79 ? 3.006 6.246 1.87 1 95.19 79 LEU A C 1
ATOM 618 O O . LEU A 1 79 ? 2.002 6.344 2.58 1 95.19 79 LEU A O 1
ATOM 622 N N . TYR A 1 80 ? 3.477 7.238 1.151 1 93.5 80 TYR A N 1
ATOM 623 C CA . TYR A 1 80 ? 2.805 8.531 1.079 1 93.5 80 TYR A CA 1
ATO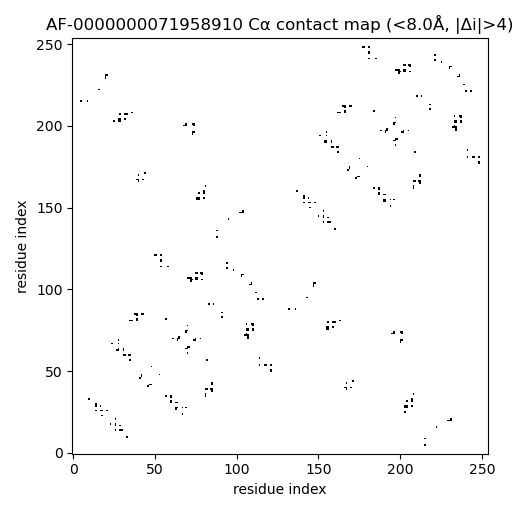M 624 C C . TYR A 1 80 ? 1.367 8.375 0.598 1 93.5 80 TYR A C 1
ATOM 626 O O . TYR A 1 80 ? 0.438 8.898 1.217 1 93.5 80 TYR A O 1
ATOM 634 N N . LEU A 1 81 ? 1.189 7.617 -0.458 1 92.75 81 LEU A N 1
ATOM 635 C CA . LEU A 1 81 ? -0.153 7.461 -1.006 1 92.75 81 LEU A CA 1
ATOM 636 C C . LEU A 1 81 ? -1.046 6.684 -0.046 1 92.75 81 LEU A C 1
ATOM 638 O O . LEU A 1 81 ? -2.25 6.938 0.036 1 92.75 81 LEU A O 1
ATOM 642 N N . MET A 1 82 ? -0.535 5.719 0.633 1 95.56 82 MET A N 1
ATOM 643 C CA . MET A 1 82 ? -1.309 4.969 1.617 1 95.56 82 MET A CA 1
ATOM 644 C C . MET A 1 82 ? -1.791 5.883 2.74 1 95.56 82 MET A C 1
ATOM 646 O O . MET A 1 82 ? -2.967 5.848 3.111 1 95.56 82 MET A O 1
ATOM 650 N N . VAL A 1 83 ? -0.899 6.738 3.258 1 96.19 83 VAL A N 1
ATOM 651 C CA . VAL A 1 83 ? -1.26 7.676 4.316 1 96.19 83 VAL A CA 1
ATOM 652 C C . VAL A 1 83 ? -2.303 8.664 3.801 1 96.19 83 VAL A C 1
ATOM 654 O O . VAL A 1 83 ? -3.316 8.906 4.461 1 96.19 83 VAL A O 1
ATOM 657 N N . GLU A 1 84 ? -2.018 9.188 2.643 1 93.69 84 GLU A N 1
ATOM 658 C CA . GLU A 1 84 ? -2.914 10.164 2.041 1 93.69 84 GLU A CA 1
ATOM 659 C C . GLU A 1 84 ? -4.32 9.602 1.875 1 93.69 84 GLU A C 1
ATOM 661 O O . GLU A 1 84 ? -5.309 10.312 2.082 1 93.69 84 GLU A O 1
ATOM 666 N N . SER A 1 85 ? -4.445 8.367 1.567 1 93.44 85 SER A N 1
ATOM 667 C CA . SER A 1 85 ? -5.719 7.723 1.275 1 93.44 85 SER A CA 1
ATOM 668 C C . SER A 1 85 ? -6.57 7.586 2.531 1 93.44 85 SER A C 1
ATOM 670 O O . SER A 1 85 ? -7.773 7.316 2.447 1 93.44 85 SER A O 1
ATOM 672 N N . CYS A 1 86 ? -6.031 7.824 3.662 1 94.12 86 CYS A N 1
ATOM 673 C CA . CYS A 1 86 ? -6.746 7.652 4.922 1 94.12 86 CYS A CA 1
ATOM 674 C C . CYS A 1 86 ? -7.539 8.906 5.273 1 94.12 86 CYS A C 1
ATOM 676 O O . CYS A 1 86 ? -8.297 8.914 6.246 1 94.12 86 CYS A O 1
ATOM 678 N N . PHE A 1 87 ? -7.461 9.93 4.457 1 93.12 87 PHE A N 1
ATOM 679 C CA . PHE A 1 87 ? -8.047 11.203 4.859 1 93.12 87 PHE A CA 1
ATOM 680 C C . PHE A 1 87 ? -9.094 11.664 3.848 1 93.12 87 PHE A C 1
ATOM 682 O O . PHE A 1 87 ? -9.039 11.273 2.676 1 93.12 87 PHE A O 1
ATOM 689 N N . SER A 1 88 ? -9.977 12.5 4.32 1 89.56 88 SER A N 1
ATOM 690 C CA . SER A 1 88 ? -11.078 12.992 3.5 1 89.56 88 SER A CA 1
ATOM 691 C C . SER A 1 88 ? -10.578 13.961 2.434 1 89.56 88 SER A C 1
ATOM 693 O O . SER A 1 88 ? -9.477 14.508 2.545 1 89.56 88 SER A O 1
ATOM 695 N N . GLU A 1 89 ? -11.438 14.172 1.521 1 88.31 89 GLU A N 1
ATOM 696 C CA . GLU A 1 89 ? -11.125 15.109 0.44 1 88.31 89 GLU A CA 1
ATOM 697 C C . GLU A 1 89 ? -10.883 16.516 0.978 1 88.31 89 GLU A C 1
ATOM 699 O O . GLU A 1 89 ? -9.992 17.219 0.5 1 88.31 89 GLU A O 1
ATOM 704 N N . ASP A 1 90 ? -11.688 16.922 1.912 1 89.06 90 ASP A N 1
ATOM 705 C CA . ASP A 1 90 ? -11.539 18.25 2.49 1 89.06 90 ASP A CA 1
ATOM 706 C C . ASP A 1 90 ? -10.172 18.422 3.16 1 89.06 90 ASP A C 1
ATOM 708 O O . ASP A 1 90 ? -9.523 19.453 3.008 1 89.06 90 ASP A O 1
ATOM 712 N N . PHE A 1 91 ? -9.758 17.422 3.842 1 91.19 91 PHE A N 1
ATOM 713 C CA . PHE A 1 91 ? -8.453 17.438 4.484 1 91.19 91 PHE A CA 1
ATOM 714 C C . PHE A 1 91 ? -7.34 17.516 3.447 1 91.19 91 PHE A C 1
ATOM 716 O O . PHE A 1 91 ? -6.398 18.312 3.596 1 91.19 91 PHE A O 1
ATOM 723 N N . LEU A 1 92 ? -7.453 16.75 2.42 1 90.69 92 LEU A N 1
ATOM 724 C CA . LEU A 1 92 ? -6.418 16.688 1.395 1 90.69 92 LEU A CA 1
ATOM 725 C C . LEU A 1 92 ? -6.336 18 0.624 1 90.69 92 LEU A C 1
ATOM 727 O O . LEU A 1 92 ? -5.25 18.406 0.199 1 90.69 92 LEU A O 1
ATOM 731 N N . LYS A 1 93 ? -7.484 18.641 0.485 1 90.19 93 LYS A N 1
ATOM 732 C CA . LYS A 1 93 ? -7.473 19.969 -0.122 1 90.19 93 LYS A CA 1
ATOM 733 C C . LYS A 1 93 ? -6.664 20.953 0.721 1 90.19 93 LYS A C 1
ATOM 735 O O . LYS A 1 93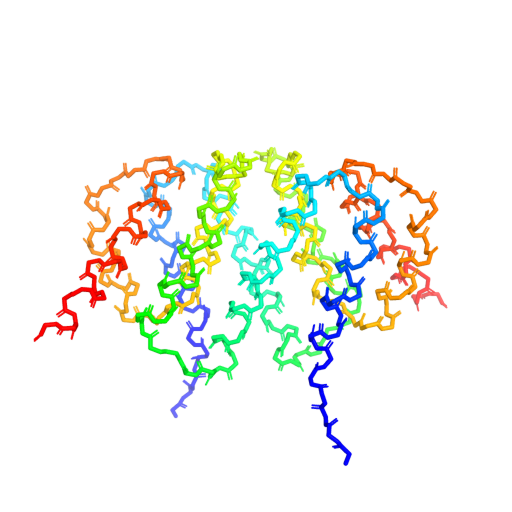 ? -5.852 21.703 0.188 1 90.19 93 LYS A O 1
ATOM 740 N N . ALA A 1 94 ? -6.875 20.969 1.977 1 89.94 94 ALA A N 1
ATOM 741 C CA . ALA A 1 94 ? -6.113 21.812 2.891 1 89.94 94 ALA A CA 1
ATOM 742 C C . ALA A 1 94 ? -4.625 21.484 2.842 1 89.94 94 ALA A C 1
ATOM 744 O O . ALA A 1 94 ? -3.785 22.391 2.811 1 89.94 94 ALA A O 1
ATOM 745 N N . TRP A 1 95 ? -4.34 20.234 2.791 1 91.31 95 TRP A N 1
ATOM 746 C CA . TRP A 1 95 ? -2.963 19.75 2.703 1 91.31 95 TRP A CA 1
ATOM 747 C C . TRP A 1 95 ? -2.301 20.234 1.417 1 91.31 95 TRP A C 1
ATOM 749 O O . TRP A 1 95 ? -1.168 20.719 1.439 1 91.31 95 TRP A O 1
ATOM 759 N N . ASN A 1 96 ? -2.977 20.094 0.33 1 86.38 96 ASN A N 1
ATOM 760 C CA . ASN A 1 96 ? -2.434 20.5 -0.964 1 86.38 96 ASN A CA 1
ATOM 761 C C . ASN A 1 96 ? -2.18 22 -1.022 1 86.38 96 ASN A C 1
ATOM 763 O O . ASN A 1 96 ? -1.223 22.438 -1.659 1 86.38 96 ASN A O 1
ATOM 767 N N . ARG A 1 97 ? -3.066 22.719 -0.409 1 86.06 97 ARG A N 1
ATOM 768 C CA . ARG A 1 97 ? -2.867 24.156 -0.324 1 86.06 97 ARG A CA 1
ATOM 769 C C . ARG A 1 97 ? -1.637 24.5 0.514 1 86.06 97 ARG A C 1
ATOM 771 O O . ARG A 1 97 ? -0.905 25.438 0.203 1 86.06 97 ARG A O 1
ATOM 778 N N . HIS A 1 98 ? -1.457 23.719 1.455 1 83.62 98 HIS A N 1
ATOM 779 C CA . HIS A 1 98 ? -0.324 23.906 2.354 1 83.62 98 HIS A CA 1
ATOM 780 C C . HIS A 1 98 ? 0.983 23.5 1.687 1 83.62 98 HIS A C 1
ATOM 782 O O . HIS A 1 98 ? 2.008 24.156 1.851 1 83.62 98 HIS A O 1
ATOM 788 N N . SER A 1 99 ? 0.968 22.281 1.077 1 76.31 99 SER A N 1
ATOM 789 C CA . SER A 1 99 ? 2.158 21.656 0.509 1 76.31 99 SER A CA 1
ATOM 790 C C . SER A 1 99 ? 2.611 22.375 -0.756 1 76.31 99 SER A C 1
ATOM 792 O O . SER A 1 99 ? 3.77 22.266 -1.162 1 76.31 99 SER A O 1
ATOM 794 N N . THR A 1 100 ? 1.691 22.672 -1.674 1 61.31 100 THR A N 1
ATOM 795 C CA . THR A 1 100 ? 2.086 23.406 -2.867 1 61.31 100 THR A CA 1
ATOM 796 C C . THR A 1 100 ? 3.15 24.453 -2.531 1 61.31 100 THR A C 1
ATOM 798 O O . THR A 1 100 ? 3.994 24.781 -3.371 1 61.31 100 THR A O 1
ATOM 801 N N . SER A 1 101 ? 3.182 24.734 -1.424 1 52.03 101 SER A N 1
ATOM 802 C CA . SER A 1 101 ? 4.199 25.719 -1.068 1 52.03 101 SER A CA 1
ATOM 803 C C . SER A 1 101 ? 5.555 25.062 -0.846 1 52.03 101 SER A C 1
ATOM 805 O O . SER A 1 101 ? 6.598 25.703 -0.96 1 52.03 101 SER A O 1
ATOM 807 N N . SER A 1 102 ? 5.48 23.828 -0.591 1 52.03 102 SER A N 1
ATOM 808 C CA . SER A 1 102 ? 6.734 23.141 -0.297 1 52.03 102 SER A CA 1
ATOM 809 C C . SER A 1 102 ? 7.062 22.109 -1.372 1 52.03 102 SER A C 1
ATOM 811 O O . SER A 1 102 ? 6.41 21.062 -1.459 1 52.03 102 SER A O 1
ATOM 813 N N . ALA A 1 103 ? 7.41 22.578 -2.557 1 51.59 103 ALA A N 1
ATOM 814 C CA . ALA A 1 103 ? 7.797 21.781 -3.721 1 51.59 103 ALA A CA 1
ATOM 815 C C . ALA A 1 103 ? 8.781 20.688 -3.33 1 51.59 103 ALA A C 1
ATOM 817 O O . ALA A 1 103 ? 9.992 20.875 -3.373 1 51.59 103 ALA A O 1
ATOM 818 N N . SER A 1 104 ? 8.469 19.906 -2.256 1 58.78 104 SER A N 1
ATOM 819 C CA . SER A 1 104 ? 9.508 18.906 -1.998 1 58.78 104 SER A CA 1
ATOM 820 C C . SER A 1 104 ? 9.516 17.828 -3.066 1 58.78 104 SER A C 1
ATOM 822 O O . SER A 1 104 ? 8.461 17.297 -3.426 1 58.78 104 SER A O 1
ATOM 824 N N . VAL A 1 105 ? 10.594 17.766 -3.801 1 62.12 105 VAL A N 1
ATOM 825 C CA . VAL A 1 105 ? 10.844 16.828 -4.891 1 62.12 105 VAL A CA 1
ATOM 826 C C . VAL A 1 105 ? 11.039 15.414 -4.324 1 62.12 105 VAL A C 1
ATOM 828 O O . VAL A 1 105 ? 10.695 14.43 -4.973 1 62.12 105 VAL A O 1
ATOM 831 N N . ASP A 1 106 ? 11.336 15.336 -3.066 1 77.12 106 ASP A N 1
ATOM 832 C CA . ASP A 1 106 ? 11.703 14.055 -2.475 1 77.12 106 ASP A CA 1
ATOM 833 C C . ASP A 1 106 ? 10.523 13.43 -1.737 1 77.12 106 ASP A C 1
ATOM 835 O O . ASP A 1 106 ? 9.859 14.094 -0.936 1 77.12 106 ASP A O 1
ATOM 839 N N . ALA A 1 107 ? 10.172 12.266 -2.078 1 83.06 107 ALA A N 1
ATOM 840 C CA . ALA A 1 107 ? 9.016 11.555 -1.535 1 83.06 107 ALA A CA 1
ATOM 841 C C . ALA A 1 107 ? 9.125 11.414 -0.019 1 83.06 107 ALA A C 1
ATOM 843 O O . ALA A 1 107 ? 8.117 11.492 0.69 1 83.06 107 ALA A O 1
ATOM 844 N N . LYS A 1 108 ? 10.312 11.211 0.398 1 87.56 108 LYS A N 1
ATOM 845 C CA . LYS A 1 108 ? 10.516 11.078 1.839 1 87.56 108 LYS A CA 1
ATOM 846 C C . LYS A 1 108 ? 10.148 12.375 2.564 1 87.56 108 LYS A C 1
ATOM 848 O O . LYS A 1 108 ? 9.5 12.344 3.607 1 87.56 108 LYS A O 1
ATOM 853 N N . GLU A 1 109 ? 10.602 13.43 2.078 1 87.62 109 GLU A N 1
ATOM 854 C CA . GLU A 1 109 ? 10.289 14.734 2.658 1 87.62 109 GLU A CA 1
ATOM 855 C C . GLU A 1 109 ? 8.789 15.023 2.582 1 87.62 109 GLU A C 1
ATOM 857 O O . GLU A 1 109 ? 8.211 15.57 3.523 1 87.62 109 GLU A O 1
ATOM 862 N N . ARG A 1 110 ? 8.234 14.68 1.479 1 88.44 110 ARG A N 1
ATOM 863 C CA . ARG A 1 110 ? 6.801 14.898 1.307 1 88.44 110 ARG A CA 1
ATOM 864 C C . ARG A 1 110 ? 6.004 14.109 2.34 1 88.44 110 ARG A C 1
ATOM 866 O O . ARG A 1 110 ? 5.051 14.625 2.924 1 88.44 110 ARG A O 1
ATOM 873 N N . LEU A 1 111 ? 6.398 12.883 2.541 1 92.69 111 LEU A N 1
ATOM 874 C CA . LEU A 1 111 ? 5.754 12.047 3.545 1 92.69 111 LEU A CA 1
ATOM 875 C C . LEU A 1 111 ? 5.906 12.648 4.938 1 92.69 111 LEU A C 1
ATOM 877 O O . LEU A 1 111 ? 4.934 12.742 5.691 1 92.69 111 LEU A O 1
ATOM 881 N N . SER A 1 112 ? 7.129 13.062 5.207 1 92.38 112 SER A N 1
ATOM 882 C CA . SER A 1 112 ? 7.398 13.695 6.492 1 92.38 112 SER A CA 1
ATOM 883 C C . SER A 1 112 ? 6.551 14.945 6.688 1 92.38 112 SER A C 1
ATOM 885 O O . SER A 1 112 ? 5.988 15.164 7.762 1 92.38 112 SER A O 1
ATOM 887 N N . ASN A 1 113 ? 6.473 15.758 5.66 1 92.75 113 ASN A N 1
ATOM 888 C CA . ASN A 1 113 ? 5.68 16.984 5.723 1 92.75 113 ASN A CA 1
ATOM 889 C C . ASN A 1 113 ? 4.199 16.672 5.926 1 92.75 113 ASN A C 1
ATOM 891 O O . ASN A 1 113 ? 3.506 17.391 6.648 1 92.75 113 ASN A O 1
ATOM 895 N N . LEU A 1 114 ? 3.727 15.695 5.262 1 94.19 114 LEU A N 1
ATOM 896 C CA . LEU A 1 114 ? 2.338 15.281 5.449 1 94.19 114 LEU A CA 1
ATOM 897 C C . LEU A 1 114 ? 2.08 14.875 6.895 1 94.19 114 LEU A C 1
ATOM 899 O O . LEU A 1 114 ? 1.101 15.312 7.5 1 94.19 114 LEU A O 1
ATOM 903 N N . MET A 1 115 ? 2.953 14.102 7.426 1 95.75 115 MET A N 1
ATOM 904 C CA . MET A 1 115 ? 2.807 13.648 8.805 1 95.75 115 MET A CA 1
ATOM 905 C C . MET A 1 115 ? 2.809 14.836 9.766 1 95.75 115 MET A C 1
ATOM 907 O O . MET A 1 115 ? 2.037 14.859 10.727 1 95.75 115 MET A O 1
ATOM 911 N N . GLN A 1 116 ? 3.678 15.781 9.492 1 95.38 116 GLN A N 1
ATOM 912 C CA . GLN A 1 116 ? 3.744 16.984 10.32 1 95.38 116 GLN A CA 1
ATOM 913 C C . GLN A 1 116 ? 2.455 17.797 10.211 1 95.38 116 GLN A C 1
ATOM 915 O O . GLN A 1 116 ? 1.979 18.344 11.211 1 95.38 116 GLN A O 1
ATOM 920 N N . PHE A 1 117 ? 1.91 17.859 9.008 1 95.69 117 PHE A N 1
ATOM 921 C CA . PHE A 1 117 ? 0.657 18.562 8.789 1 95.69 117 PHE A CA 1
ATOM 922 C C . PHE A 1 117 ? -0.482 17.906 9.555 1 95.69 117 PHE A C 1
ATOM 924 O O . PHE A 1 117 ? -1.291 18.578 10.188 1 95.69 117 PHE A O 1
ATOM 931 N N . ILE A 1 118 ? -0.54 16.594 9.508 1 96.44 118 ILE A N 1
ATOM 932 C CA . ILE A 1 118 ? -1.569 15.844 10.219 1 96.44 118 ILE A CA 1
ATOM 933 C C . ILE A 1 118 ? -1.45 16.109 11.719 1 96.44 118 ILE A C 1
ATOM 935 O O . ILE A 1 118 ? -2.451 16.359 12.391 1 96.44 118 ILE A O 1
ATOM 939 N N . LYS A 1 119 ? -0.225 16.078 12.18 1 96.62 119 LYS A N 1
ATOM 940 C CA . LYS A 1 119 ? 0.028 16.328 13.594 1 96.62 119 LYS A CA 1
ATOM 941 C C . LYS A 1 119 ? -0.475 17.719 14.008 1 96.62 119 LYS A C 1
ATOM 943 O O . LYS A 1 119 ? -1.144 17.859 15.031 1 96.62 119 LYS A O 1
ATOM 948 N N . ALA A 1 120 ? -0.159 18.656 13.219 1 95.88 120 ALA A N 1
ATOM 949 C CA . ALA A 1 120 ? -0.57 20.031 13.492 1 95.88 120 ALA A CA 1
ATOM 950 C C . ALA A 1 120 ? -2.09 20.156 13.523 1 95.88 120 ALA A C 1
ATOM 952 O O . ALA A 1 120 ? -2.646 20.859 14.375 1 95.88 120 ALA A O 1
ATOM 953 N N . GLU A 1 121 ? -2.75 19.469 12.586 1 93.75 121 GLU A N 1
ATOM 954 C CA . GLU A 1 121 ? -4.211 19.5 12.523 1 93.75 121 GLU A CA 1
ATOM 955 C C . GLU A 1 121 ? -4.824 18.828 13.742 1 93.75 121 GLU A C 1
ATOM 957 O O . GLU A 1 121 ? -5.84 19.297 14.273 1 93.75 121 GLU A O 1
ATOM 962 N N . VAL A 1 122 ? -4.234 17.781 14.203 1 93.81 122 VAL A N 1
ATOM 963 C CA . VAL A 1 122 ? -4.699 17.047 15.375 1 93.81 122 VAL A CA 1
ATOM 964 C C . VAL A 1 122 ? -4.523 17.906 16.625 1 93.81 122 VAL A C 1
ATOM 966 O O . VAL A 1 122 ? -5.422 17.984 17.469 1 93.81 122 VAL A O 1
ATOM 969 N N . GLU A 1 123 ? -3.385 18.531 16.703 1 93.62 123 GLU A N 1
ATOM 970 C CA . GLU A 1 123 ? -3.086 19.375 17.859 1 93.62 123 GLU A CA 1
ATOM 971 C C . GLU A 1 123 ? -3.953 20.641 17.859 1 93.62 123 GLU A C 1
ATOM 973 O O . GLU A 1 123 ? -4.273 21.172 18.922 1 93.62 123 GLU A O 1
ATOM 978 N N . GLY A 1 124 ? -4.25 21.109 16.641 1 86.5 124 GLY A N 1
ATOM 979 C CA . GLY A 1 124 ? -5.129 22.266 16.516 1 86.5 124 GLY A CA 1
ATOM 980 C C . GLY A 1 124 ? -6.574 21.953 16.875 1 86.5 124 GLY A C 1
ATOM 981 O O . GLY A 1 124 ? -7.301 22.812 17.344 1 86.5 124 GLY A O 1
ATOM 982 N N . GLU A 1 125 ? -7.113 20.75 16.562 1 77.25 125 GLU A N 1
ATOM 983 C CA . GLU A 1 125 ? -8.477 20.344 16.891 1 77.25 125 GLU A CA 1
ATOM 984 C C . GLU A 1 125 ? -8.633 20.109 18.391 1 77.25 125 GLU A C 1
ATOM 986 O O . GLU A 1 125 ? -9.742 20.203 18.922 1 77.25 125 GLU A O 1
ATOM 991 N N . GLU A 1 126 ? -7.598 19.625 19.109 1 71.12 126 GLU A N 1
ATOM 992 C CA . GLU A 1 126 ? -7.672 19.391 20.547 1 71.12 126 GLU A CA 1
ATOM 993 C C . GLU A 1 126 ? -7.691 20.688 21.328 1 71.12 126 GLU A C 1
ATOM 995 O O . GLU A 1 126 ? -8.094 20.719 22.5 1 71.12 126 GLU A O 1
ATOM 1000 N N . GLN A 1 127 ? -7.398 21.75 20.703 1 57.31 127 GLN A N 1
ATOM 1001 C CA . GLN A 1 127 ? -7.516 23.031 21.391 1 57.31 127 GLN A CA 1
ATOM 1002 C C . GLN A 1 127 ? -8.906 23.641 21.188 1 57.31 127 GLN A C 1
ATOM 1004 O O . GLN A 1 127 ? -9.5 24.156 22.141 1 57.31 127 GLN A O 1
ATOM 1009 N N . MET B 1 1 ? -29.078 12.547 -7.879 1 21.17 1 MET B N 1
ATOM 1010 C CA . MET B 1 1 ? -27.891 12.938 -7.113 1 21.17 1 MET B CA 1
ATOM 1011 C C . MET B 1 1 ? -26.797 11.883 -7.234 1 21.17 1 MET B C 1
ATOM 1013 O O . MET B 1 1 ? -26.938 10.773 -6.73 1 21.17 1 MET B O 1
ATOM 1017 N N . GLU B 1 2 ? -26.172 11.672 -8.32 1 26.02 2 GLU B N 1
ATOM 1018 C CA . GLU B 1 2 ? -25.25 10.633 -8.797 1 26.02 2 GLU B CA 1
ATOM 1019 C C . GLU B 1 2 ? -23.984 10.586 -7.957 1 26.02 2 GLU B C 1
ATOM 1021 O O . GLU B 1 2 ? -23.266 11.586 -7.852 1 26.02 2 GLU B O 1
ATOM 1026 N N . SER B 1 3 ? -23.938 9.867 -6.805 1 28 3 SER B N 1
ATOM 1027 C CA . SER B 1 3 ? -22.953 9.641 -5.762 1 28 3 SER B CA 1
ATOM 1028 C C . SER B 1 3 ? -21.625 9.18 -6.359 1 28 3 SER B C 1
ATOM 1030 O O . SER B 1 3 ? -21.516 8.047 -6.836 1 28 3 SER B O 1
ATOM 1032 N N . PHE B 1 4 ? -21.078 9.898 -7.262 1 33.12 4 PHE B N 1
ATOM 1033 C CA . PHE B 1 4 ? -19.75 9.594 -7.797 1 33.12 4 PHE B CA 1
ATOM 1034 C C . PHE B 1 4 ? -18.797 9.203 -6.68 1 33.12 4 PHE B C 1
ATOM 1036 O O . PHE B 1 4 ? -18.719 9.875 -5.648 1 33.12 4 PHE B O 1
ATOM 1043 N N . PRO B 1 5 ? -18.484 7.988 -6.625 1 35.66 5 PRO B N 1
ATOM 1044 C CA . PRO B 1 5 ? -17.656 7.566 -5.496 1 35.66 5 PRO B CA 1
ATOM 1045 C C . PRO B 1 5 ? -16.375 8.406 -5.348 1 35.66 5 PRO B C 1
ATOM 1047 O O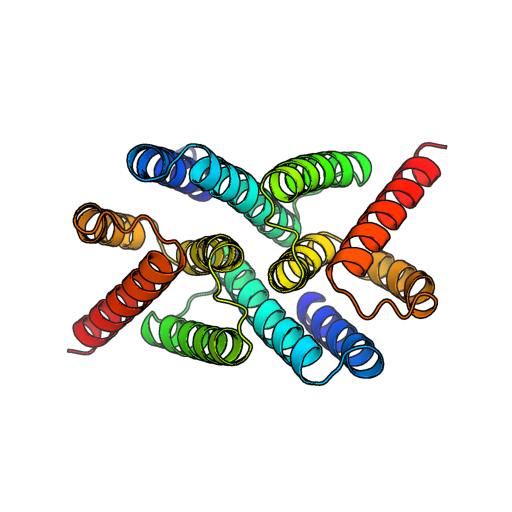 . PRO B 1 5 ? -15.727 8.727 -6.348 1 35.66 5 PRO B O 1
ATOM 1050 N N . PRO B 1 6 ? -16.203 9.297 -4.406 1 41.28 6 PRO B N 1
ATOM 1051 C CA . PRO B 1 6 ? -15.172 10.273 -4.039 1 41.28 6 PRO B CA 1
ATOM 1052 C C . PRO B 1 6 ? -13.758 9.758 -4.285 1 41.28 6 PRO B C 1
ATOM 1054 O O . PRO B 1 6 ? -12.82 10.547 -4.434 1 41.28 6 PRO B O 1
ATOM 1057 N N . THR B 1 7 ? -13.641 8.492 -4.48 1 43.84 7 THR B N 1
ATOM 1058 C CA . THR B 1 7 ? -12.297 7.918 -4.562 1 43.84 7 THR B CA 1
ATOM 1059 C C . THR B 1 7 ? -11.641 8.273 -5.887 1 43.84 7 THR B C 1
ATOM 1061 O O . THR B 1 7 ? -10.461 8.633 -5.926 1 43.84 7 THR B O 1
ATOM 1064 N N . SER B 1 8 ? -12.391 8.234 -7.016 1 44.44 8 SER B N 1
ATOM 1065 C CA . SER B 1 8 ? -11.82 8.5 -8.336 1 44.44 8 SER B CA 1
ATOM 1066 C C . SER B 1 8 ? -11.383 9.953 -8.461 1 44.44 8 SER B C 1
ATOM 1068 O O . SER B 1 8 ? -10.336 10.242 -9.039 1 44.44 8 SER B O 1
ATOM 1070 N N . ALA B 1 9 ? -12.227 10.781 -8.031 1 45.41 9 ALA B N 1
ATOM 1071 C CA . ALA B 1 9 ? -11.945 12.211 -8.18 1 45.41 9 ALA B CA 1
ATOM 1072 C C . ALA B 1 9 ? -10.727 12.617 -7.359 1 45.41 9 ALA B C 1
ATOM 1074 O O . ALA B 1 9 ? -9.93 13.453 -7.793 1 45.41 9 ALA B O 1
ATOM 1075 N N . ASN B 1 10 ? -10.648 11.984 -6.234 1 48.22 10 ASN B N 1
ATOM 1076 C CA . ASN B 1 10 ? -9.5 12.305 -5.398 1 48.22 10 ASN B CA 1
ATOM 1077 C C . ASN B 1 10 ? -8.195 11.789 -6.012 1 48.22 10 ASN B C 1
ATOM 1079 O O . ASN B 1 10 ? -7.164 12.453 -5.926 1 48.22 10 ASN B O 1
ATOM 1083 N N . CYS B 1 11 ? -8.414 10.719 -6.676 1 48.41 11 CYS B N 1
ATOM 1084 C CA . CYS B 1 11 ? -7.25 10.156 -7.34 1 48.41 11 CYS B CA 1
ATOM 1085 C C . CYS B 1 11 ? -6.801 11.039 -8.5 1 48.41 11 CYS B C 1
ATOM 1087 O O . CYS B 1 11 ? -5.605 11.289 -8.672 1 48.41 11 CYS B O 1
ATOM 1089 N N . ALA B 1 12 ? -7.785 11.414 -9.258 1 48.72 12 ALA B N 1
ATOM 1090 C CA . ALA B 1 12 ? -7.457 12.266 -10.398 1 48.72 12 ALA B CA 1
ATOM 1091 C C . ALA B 1 12 ? -6.832 13.578 -9.938 1 48.72 12 ALA B C 1
ATOM 1093 O O . ALA B 1 12 ? -5.848 14.039 -10.523 1 48.72 12 ALA B O 1
ATOM 1094 N N . LYS B 1 13 ? -7.484 14.18 -8.992 1 50.44 13 LYS B N 1
ATOM 1095 C CA . LYS B 1 13 ? -6.961 15.445 -8.492 1 50.44 13 LYS B CA 1
ATOM 1096 C C . LYS B 1 13 ? -5.582 15.266 -7.863 1 50.44 13 LYS B C 1
ATOM 1098 O O . LYS B 1 13 ? -4.711 16.125 -8.008 1 50.44 13 LYS B O 1
ATOM 1103 N N . ALA B 1 14 ? -5.426 14.227 -7.16 1 52.06 14 ALA B N 1
ATOM 1104 C CA . ALA B 1 14 ? -4.102 13.914 -6.633 1 52.06 14 ALA B CA 1
ATOM 1105 C C . ALA B 1 14 ? -3.084 13.766 -7.758 1 52.06 14 ALA B C 1
ATOM 1107 O O . ALA B 1 14 ? -1.967 14.281 -7.664 1 52.06 14 ALA B O 1
ATOM 1108 N N . VAL B 1 15 ? -3.582 13.227 -8.852 1 53.03 15 VAL B N 1
ATOM 1109 C CA . VAL B 1 15 ? -2.703 13.023 -9.992 1 53.03 15 VAL B CA 1
ATOM 1110 C C . VAL B 1 15 ? -2.311 14.375 -10.594 1 53.03 15 VAL B C 1
ATOM 1112 O O . VAL B 1 15 ? -1.146 14.594 -10.938 1 53.03 15 VAL B O 1
ATOM 1115 N N . ASP B 1 16 ? -3.311 15.172 -10.812 1 52.91 16 ASP B N 1
ATOM 1116 C CA . ASP B 1 16 ? -3.014 16.469 -11.414 1 52.91 16 ASP B CA 1
ATOM 1117 C C . ASP B 1 16 ? -2.062 17.281 -10.539 1 52.91 16 ASP B C 1
ATOM 1119 O O . ASP B 1 16 ? -1.144 17.922 -11.039 1 52.91 16 ASP B O 1
ATOM 1123 N N . SER B 1 17 ? -2.275 17.359 -9.297 1 52.06 17 SER B N 1
ATOM 1124 C CA . SER B 1 17 ? -1.386 18.062 -8.375 1 52.06 17 SER B CA 1
ATOM 1125 C C . SER B 1 17 ? 0.011 17.438 -8.383 1 52.06 17 SER B C 1
ATOM 1127 O O . SER B 1 17 ? 1.01 18.156 -8.312 1 52.06 17 SER B O 1
ATOM 1129 N N . LEU B 1 18 ? 0.071 16.172 -8.547 1 50.97 18 LEU B N 1
ATOM 1130 C CA . LEU B 1 18 ? 1.327 15.422 -8.586 1 50.97 18 LEU B CA 1
ATOM 1131 C C . LEU B 1 18 ? 2.109 15.758 -9.852 1 50.97 18 LEU B C 1
ATOM 1133 O O . LEU B 1 18 ? 3.332 15.906 -9.812 1 50.97 18 LEU B O 1
ATOM 1137 N N . LYS B 1 19 ? 1.369 15.945 -10.914 1 53.25 19 LYS B N 1
ATOM 1138 C CA . LYS B 1 19 ? 2.033 16.25 -12.18 1 53.25 19 LYS B CA 1
ATOM 1139 C C . LYS B 1 19 ? 2.795 17.562 -12.102 1 53.25 19 LYS B C 1
ATOM 1141 O O . LYS B 1 19 ? 3.881 17.688 -12.672 1 53.25 19 LYS B O 1
ATOM 1146 N N . ALA B 1 20 ? 2.246 18.438 -11.492 1 49.94 20 ALA B N 1
ATOM 1147 C CA . ALA B 1 20 ? 2.9 19.75 -11.438 1 49.94 20 ALA B CA 1
ATOM 1148 C C . ALA B 1 20 ? 4.176 19.688 -10.602 1 49.94 20 ALA B C 1
ATOM 1150 O O . ALA B 1 20 ? 5.09 20.484 -10.797 1 49.94 20 ALA B O 1
ATOM 1151 N N . ARG B 1 21 ? 4.238 18.781 -9.773 1 50.94 21 ARG B N 1
ATOM 1152 C CA . ARG B 1 21 ? 5.297 18.828 -8.773 1 50.94 21 ARG B CA 1
ATOM 1153 C C . ARG B 1 21 ? 6.383 17.797 -9.086 1 50.94 21 ARG B C 1
ATOM 1155 O O . ARG B 1 21 ? 7.539 17.969 -8.695 1 50.94 21 ARG B O 1
ATOM 1162 N N . PHE B 1 22 ? 5.977 16.641 -9.781 1 56.09 22 PHE B N 1
ATOM 1163 C CA . PHE B 1 22 ? 6.887 15.516 -9.875 1 56.09 22 PHE B CA 1
ATOM 1164 C C . PHE B 1 22 ? 7.438 15.367 -11.289 1 56.09 22 PHE B C 1
ATOM 1166 O O . PHE B 1 22 ? 6.797 15.797 -12.25 1 56.09 22 PHE B O 1
ATOM 1173 N N . GLY B 1 23 ? 8.844 15.117 -11.273 1 64.56 23 GLY B N 1
ATOM 1174 C CA . GLY B 1 23 ? 9.352 14.602 -12.531 1 64.56 23 GLY B CA 1
ATOM 1175 C C . GLY B 1 23 ? 8.562 13.422 -13.062 1 64.56 23 GLY B C 1
ATOM 1176 O O . GLY B 1 23 ? 7.695 12.883 -12.367 1 64.56 23 GLY B O 1
ATOM 1177 N N . ARG B 1 24 ? 8.719 13.148 -14.281 1 74.62 24 ARG B N 1
ATOM 1178 C CA . ARG B 1 24 ? 7.957 12.141 -15.016 1 74.62 24 ARG B CA 1
ATOM 1179 C C . ARG B 1 24 ? 7.973 10.805 -14.289 1 74.62 24 ARG B C 1
ATOM 1181 O O . ARG B 1 24 ? 6.938 10.148 -14.164 1 74.62 24 ARG B O 1
ATOM 1188 N N . ASN B 1 25 ? 9.133 10.43 -13.656 1 78.12 25 ASN B N 1
ATOM 1189 C CA . ASN B 1 25 ? 9.234 9.133 -13 1 78.12 25 ASN B CA 1
ATOM 1190 C C . ASN B 1 25 ? 8.438 9.094 -11.703 1 78.12 25 ASN B C 1
ATOM 1192 O O . ASN B 1 25 ? 7.758 8.109 -11.414 1 78.12 25 ASN B O 1
ATOM 1196 N N . ASP B 1 26 ? 8.5 10.18 -11.008 1 79.75 26 ASP B N 1
ATOM 1197 C CA . ASP B 1 26 ? 7.754 10.258 -9.758 1 79.75 26 ASP B CA 1
ATOM 1198 C C . ASP B 1 26 ? 6.25 10.219 -10.008 1 79.75 26 ASP B C 1
ATOM 1200 O O . ASP B 1 26 ? 5.504 9.594 -9.25 1 79.75 26 ASP B O 1
ATOM 1204 N N . LEU B 1 27 ? 5.883 10.852 -11.023 1 83.25 27 LEU B N 1
ATOM 1205 C CA . LEU B 1 27 ? 4.473 10.852 -11.398 1 83.25 27 LEU B CA 1
ATOM 1206 C C . LEU B 1 27 ? 4.008 9.445 -11.766 1 83.25 27 LEU B C 1
ATOM 1208 O O . LEU B 1 27 ? 2.918 9.023 -11.375 1 83.25 27 LEU B O 1
ATOM 1212 N N . LEU B 1 28 ? 4.82 8.781 -12.516 1 87.56 28 LEU B N 1
ATOM 1213 C CA . LEU B 1 28 ? 4.465 7.434 -12.945 1 87.56 28 LEU B CA 1
ATOM 1214 C C . LEU B 1 28 ? 4.363 6.492 -11.742 1 87.56 28 LEU B C 1
ATOM 1216 O O . LEU B 1 28 ? 3.482 5.629 -11.703 1 87.56 28 LEU B O 1
ATOM 1220 N N . VAL B 1 29 ? 5.227 6.676 -10.789 1 89.5 29 VAL B N 1
ATOM 1221 C CA . VAL B 1 29 ? 5.16 5.883 -9.562 1 89.5 29 VAL B CA 1
ATOM 1222 C C . VAL B 1 29 ? 3.85 6.168 -8.828 1 89.5 29 VAL B C 1
ATOM 1224 O O . VAL B 1 29 ? 3.16 5.246 -8.391 1 89.5 29 VAL B O 1
ATOM 1227 N N . GLU B 1 30 ? 3.525 7.402 -8.773 1 8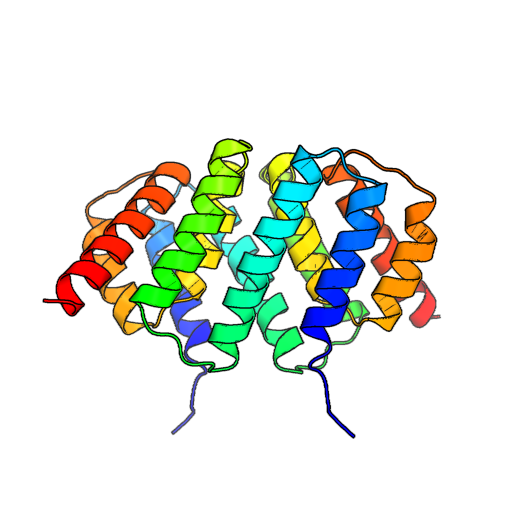7.88 30 GLU B N 1
ATOM 1228 C CA . GLU B 1 30 ? 2.316 7.809 -8.062 1 87.88 30 GLU B CA 1
ATOM 1229 C C . GLU B 1 30 ? 1.063 7.285 -8.758 1 87.88 30 GLU B C 1
ATOM 1231 O O . GLU B 1 30 ? 0.15 6.777 -8.102 1 87.88 30 GLU B O 1
ATOM 1236 N N . VAL B 1 31 ? 1.04 7.363 -10.062 1 90.06 31 VAL B N 1
ATOM 1237 C CA . VAL B 1 31 ? -0.131 6.926 -10.82 1 90.06 31 VAL B CA 1
ATOM 1238 C C . VAL B 1 31 ? -0.313 5.418 -10.664 1 90.06 31 VAL B C 1
ATOM 1240 O O . VAL B 1 31 ? -1.412 4.949 -10.359 1 90.06 31 VAL B O 1
ATOM 1243 N N . ASN B 1 32 ? 0.75 4.707 -10.867 1 93.12 32 ASN B N 1
ATOM 1244 C CA . ASN B 1 32 ? 0.674 3.256 -10.75 1 93.12 32 ASN B CA 1
ATOM 1245 C C . ASN B 1 32 ? 0.394 2.822 -9.312 1 93.12 32 ASN B C 1
ATOM 1247 O O . ASN B 1 32 ? -0.383 1.895 -9.078 1 93.12 32 ASN B O 1
ATOM 1251 N N . GLY B 1 33 ? 1.022 3.51 -8.359 1 94 33 GLY B N 1
ATOM 1252 C CA . GLY B 1 33 ? 0.761 3.229 -6.957 1 94 33 GLY B CA 1
ATOM 1253 C C . GLY B 1 33 ? -0.682 3.471 -6.559 1 94 33 GLY B C 1
ATOM 1254 O O . GLY B 1 33 ? -1.286 2.652 -5.863 1 94 33 GLY B O 1
ATOM 1255 N N . TRP B 1 34 ? -1.234 4.547 -7.043 1 92.56 34 TRP B N 1
ATOM 1256 C CA . TRP B 1 34 ? -2.621 4.883 -6.746 1 92.56 34 TRP B CA 1
ATOM 1257 C C . TRP B 1 34 ? -3.574 3.859 -7.355 1 92.56 34 TRP B C 1
ATOM 1259 O O . TRP B 1 34 ? -4.523 3.422 -6.703 1 92.56 34 TRP B O 1
ATOM 1269 N N . GLU B 1 35 ? -3.35 3.537 -8.547 1 93.5 35 GLU B N 1
ATOM 1270 C CA . GLU B 1 35 ? -4.223 2.566 -9.203 1 93.5 35 GLU B CA 1
ATOM 1271 C C . GLU B 1 35 ? -4.176 1.216 -8.492 1 93.5 35 GLU B C 1
ATOM 1273 O O . GLU B 1 35 ? -5.207 0.558 -8.336 1 93.5 35 GLU B O 1
ATOM 1278 N N . LEU B 1 36 ? -3.047 0.833 -8.07 1 95.25 36 LEU B N 1
ATOM 1279 C CA . LEU B 1 36 ? -2.891 -0.406 -7.312 1 95.25 36 LEU B CA 1
ATOM 1280 C C . LEU B 1 36 ? -3.656 -0.342 -5.996 1 95.25 36 LEU B C 1
ATOM 1282 O O . LEU B 1 36 ? -4.395 -1.271 -5.656 1 95.25 36 LEU B O 1
ATOM 1286 N N . LEU B 1 37 ? -3.496 0.748 -5.332 1 95.38 37 LEU B N 1
ATOM 1287 C CA . LEU B 1 37 ? -4.176 0.927 -4.055 1 95.38 37 LEU B CA 1
ATOM 1288 C C . LEU B 1 37 ? -5.688 0.925 -4.238 1 95.38 37 LEU B C 1
ATOM 1290 O O . LEU B 1 37 ? -6.414 0.315 -3.449 1 95.38 37 LEU B O 1
ATOM 1294 N N . LYS B 1 38 ? -6.133 1.526 -5.262 1 92.06 38 LYS B N 1
ATOM 1295 C CA . LYS B 1 38 ? -7.559 1.542 -5.582 1 92.06 38 LYS B CA 1
ATOM 1296 C C . LYS B 1 38 ? -8.086 0.128 -5.809 1 92.06 38 LYS B C 1
ATOM 1298 O O . LYS B 1 38 ? -9.203 -0.194 -5.406 1 92.06 38 LYS B O 1
ATOM 1303 N N . PHE B 1 39 ? -7.297 -0.595 -6.43 1 92.5 39 PHE B N 1
ATOM 1304 C CA . PHE B 1 39 ? -7.676 -1.979 -6.688 1 92.5 39 PHE B CA 1
ATOM 1305 C C . PHE B 1 39 ? -7.809 -2.756 -5.383 1 92.5 39 PHE B C 1
ATOM 1307 O O . PHE B 1 39 ? -8.781 -3.488 -5.184 1 92.5 39 PHE B O 1
ATOM 1314 N N . VAL B 1 40 ? -6.848 -2.596 -4.531 1 93.88 40 VAL B N 1
ATOM 1315 C CA . VAL B 1 40 ? -6.887 -3.227 -3.217 1 93.88 40 VAL B CA 1
ATOM 1316 C C . VAL B 1 40 ? -8.18 -2.84 -2.498 1 93.88 40 VAL B C 1
ATOM 1318 O O . VAL B 1 40 ? -8.898 -3.707 -1.998 1 93.88 40 VAL B O 1
ATOM 1321 N N . ILE B 1 41 ? -8.5 -1.586 -2.52 1 93.56 41 ILE B N 1
ATOM 1322 C CA . ILE B 1 41 ? -9.672 -1.06 -1.828 1 93.56 41 ILE B CA 1
ATOM 1323 C C . ILE B 1 41 ? -10.938 -1.641 -2.449 1 93.56 41 ILE B C 1
ATOM 1325 O O . ILE B 1 41 ? -11.852 -2.057 -1.734 1 93.56 41 ILE B O 1
ATOM 1329 N N . SER B 1 42 ? -10.969 -1.705 -3.736 1 94.31 42 SER B N 1
ATOM 1330 C CA . SER B 1 42 ? -12.133 -2.199 -4.453 1 94.31 42 SER B CA 1
ATOM 1331 C C . SER B 1 42 ? -12.406 -3.664 -4.129 1 94.31 42 SER B C 1
ATOM 1333 O O . SER B 1 42 ? -13.562 -4.062 -3.945 1 94.31 42 SER B O 1
ATOM 1335 N N . VAL B 1 43 ? -11.383 -4.438 -4.082 1 92.56 43 VAL B N 1
ATOM 1336 C CA . VAL B 1 43 ? -11.531 -5.855 -3.766 1 92.56 43 VAL B CA 1
ATOM 1337 C C . VAL B 1 43 ? -12.117 -6.012 -2.367 1 92.56 43 VAL B C 1
ATOM 1339 O O . VAL B 1 43 ? -12.992 -6.855 -2.148 1 92.56 43 VAL B O 1
ATOM 1342 N N . HIS B 1 44 ? -11.742 -5.18 -1.441 1 92.12 44 HIS B N 1
ATOM 1343 C CA . HIS B 1 44 ? -12.188 -5.297 -0.059 1 92.12 44 HIS B CA 1
ATOM 1344 C C . HIS B 1 44 ? -13.57 -4.68 0.123 1 92.12 44 HIS B C 1
ATOM 1346 O O . HIS B 1 44 ? -14.234 -4.91 1.141 1 92.12 44 HIS B O 1
ATOM 1352 N N . LYS B 1 45 ? -14.031 -3.969 -0.862 1 91 45 LYS B N 1
ATOM 1353 C CA . LYS B 1 45 ? -15.414 -3.502 -0.889 1 91 45 LYS B CA 1
ATOM 1354 C C . LYS B 1 45 ? -16.328 -4.516 -1.571 1 91 45 LYS B C 1
ATOM 1356 O O . LYS B 1 45 ? -17.469 -4.207 -1.903 1 91 45 LYS B O 1
ATOM 1361 N N . ASN B 1 46 ? -15.82 -5.68 -1.903 1 87.31 46 ASN B N 1
ATOM 1362 C CA . ASN B 1 46 ? -16.531 -6.824 -2.457 1 87.31 46 ASN B CA 1
ATOM 1363 C C . ASN B 1 46 ? -16.891 -6.609 -3.926 1 87.31 46 ASN B C 1
ATOM 1365 O O . ASN B 1 46 ? -17.906 -7.105 -4.402 1 87.31 46 ASN B O 1
ATOM 1369 N N . GLU B 1 47 ? -16.109 -5.711 -4.5 1 89.56 47 GLU B N 1
ATOM 1370 C CA . GLU B 1 47 ? -16.219 -5.691 -5.957 1 89.56 47 GLU B CA 1
ATOM 1371 C C . GLU B 1 47 ? -15.672 -6.984 -6.562 1 89.56 47 GLU B C 1
ATOM 1373 O O . GLU B 1 47 ? -14.641 -7.496 -6.129 1 89.56 47 GLU B O 1
ATOM 1378 N N . LYS B 1 48 ? -16.391 -7.562 -7.551 1 88.69 48 LYS B N 1
ATOM 1379 C CA . LYS B 1 48 ? -16.016 -8.844 -8.133 1 88.69 48 LYS B CA 1
ATOM 1380 C C . LYS B 1 48 ? -15.18 -8.656 -9.398 1 88.69 48 LYS B C 1
ATOM 1382 O O . LYS B 1 48 ? -15.555 -7.887 -10.289 1 88.69 48 LYS B O 1
ATOM 1387 N N . PHE B 1 49 ? -14.031 -9.219 -9.375 1 91.56 49 PHE B N 1
ATOM 1388 C CA . PHE B 1 49 ? -13.156 -9.258 -10.547 1 91.56 49 PHE B CA 1
ATOM 1389 C C . PHE B 1 49 ? -12.805 -10.695 -10.906 1 91.56 49 PHE B C 1
ATOM 1391 O O . PHE B 1 49 ? -12.688 -11.547 -10.023 1 91.56 49 PHE B O 1
ATOM 1398 N N . SER B 1 50 ? -12.805 -10.969 -12.219 1 92.19 50 SER B N 1
ATOM 1399 C CA . SER B 1 50 ? -12.203 -12.242 -12.586 1 92.19 50 SER B CA 1
ATOM 1400 C C . SER B 1 50 ? -10.719 -12.281 -12.219 1 92.19 50 SER B C 1
ATOM 1402 O O . SER B 1 50 ? -10.07 -11.242 -12.141 1 92.19 50 SER B O 1
ATOM 1404 N N . MET B 1 51 ? -10.188 -13.406 -12.062 1 90.69 51 MET B N 1
ATOM 1405 C CA . MET B 1 51 ? -8.766 -13.555 -11.742 1 90.69 51 MET B CA 1
ATOM 1406 C C . MET B 1 51 ? -7.895 -13.055 -12.883 1 90.69 51 MET B C 1
ATOM 1408 O O . MET B 1 51 ? -6.84 -12.461 -12.656 1 90.69 51 MET B O 1
ATOM 1412 N N . ALA B 1 52 ? -8.391 -13.344 -14.062 1 94.5 52 ALA B N 1
ATOM 1413 C CA . ALA B 1 52 ? -7.66 -12.906 -15.25 1 94.5 52 ALA B CA 1
ATOM 1414 C C . ALA B 1 52 ? -7.559 -11.383 -15.297 1 94.5 52 ALA B C 1
ATOM 1416 O O . ALA B 1 52 ? -6.496 -10.836 -15.586 1 94.5 52 ALA B O 1
ATOM 1417 N N . TYR B 1 53 ? -8.641 -10.742 -14.977 1 94.88 53 TYR B N 1
ATOM 1418 C CA . TYR B 1 53 ? -8.656 -9.281 -14.961 1 94.88 53 TYR B CA 1
ATOM 1419 C C . TYR B 1 53 ? -7.742 -8.742 -13.867 1 94.88 53 TYR B C 1
ATOM 1421 O O . TYR B 1 53 ? -6.957 -7.824 -14.109 1 94.88 53 TYR B O 1
ATOM 1429 N N . LEU B 1 54 ? -7.82 -9.336 -12.719 1 93.81 54 LEU B N 1
ATOM 1430 C CA . LEU B 1 54 ? -6.98 -8.922 -11.594 1 93.81 54 LEU B CA 1
ATOM 1431 C C . LEU B 1 54 ? -5.5 -9.062 -11.945 1 93.81 54 LEU B C 1
ATOM 1433 O O . LEU B 1 54 ? -4.719 -8.133 -11.727 1 93.81 54 LEU B O 1
ATOM 1437 N N . TYR B 1 55 ? -5.223 -10.164 -12.5 1 95.81 55 TYR B N 1
ATOM 1438 C CA . TYR B 1 55 ? -3.83 -10.414 -12.852 1 95.81 55 TYR B CA 1
ATOM 1439 C C . TYR B 1 55 ? -3.334 -9.383 -13.867 1 95.81 55 TYR B C 1
ATOM 1441 O O . TYR B 1 55 ? -2.238 -8.844 -13.719 1 95.81 55 TYR B O 1
ATOM 1449 N N . ASP B 1 56 ? -4.129 -9.125 -14.898 1 96.44 56 ASP B N 1
ATOM 1450 C CA . ASP B 1 56 ? -3.732 -8.188 -15.945 1 96.44 56 ASP B CA 1
ATOM 1451 C C . ASP B 1 56 ? -3.445 -6.805 -15.367 1 96.44 56 ASP B C 1
ATOM 1453 O O . ASP B 1 56 ? -2.463 -6.16 -15.742 1 96.44 56 ASP B O 1
ATOM 1457 N N . LYS B 1 57 ? -4.281 -6.336 -14.5 1 95.75 57 LYS B N 1
ATOM 1458 C CA . LYS B 1 57 ? -4.105 -5.023 -13.883 1 95.75 57 LYS B CA 1
ATOM 1459 C C . LYS B 1 57 ? -2.877 -5.004 -12.977 1 95.75 57 LYS B C 1
ATOM 1461 O O . LYS B 1 57 ? -2.041 -4.105 -13.07 1 95.75 57 LYS B O 1
ATOM 1466 N N . LEU B 1 58 ? -2.771 -6.016 -12.156 1 97 58 LEU B N 1
ATOM 1467 C CA . LEU B 1 58 ? -1.64 -6.098 -11.234 1 97 58 LEU B CA 1
ATOM 1468 C C . LEU B 1 58 ?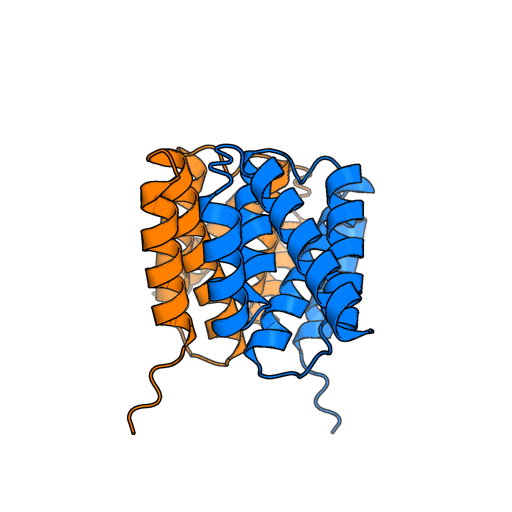 -0.323 -6.168 -12.008 1 97 58 LEU B C 1
ATOM 1470 O O . LEU B 1 58 ? 0.64 -5.48 -11.656 1 97 58 LEU B O 1
ATOM 1474 N N . GLU B 1 59 ? -0.293 -6.965 -13.031 1 96.56 59 GLU B N 1
ATOM 1475 C CA . GLU B 1 59 ? 0.912 -7.141 -13.836 1 96.56 59 GLU B CA 1
ATOM 1476 C C . GLU B 1 59 ? 1.331 -5.832 -14.5 1 96.56 59 GLU B C 1
ATOM 1478 O O . GLU B 1 59 ? 2.52 -5.512 -14.555 1 96.56 59 GLU B O 1
ATOM 1483 N N . SER B 1 60 ? 0.377 -5.121 -15.023 1 96.62 60 SER B N 1
ATOM 1484 C CA . SER B 1 60 ? 0.658 -3.844 -15.672 1 96.62 60 SER B CA 1
ATOM 1485 C C . SER B 1 60 ? 1.294 -2.855 -14.703 1 96.62 60 SER B C 1
ATOM 1487 O O . SER B 1 60 ? 2.299 -2.219 -15.023 1 96.62 60 SER B O 1
ATOM 1489 N N . HIS B 1 61 ? 0.777 -2.75 -13.531 1 95.75 61 HIS B N 1
ATOM 1490 C CA . HIS B 1 61 ? 1.31 -1.832 -12.531 1 95.75 61 HIS B CA 1
ATOM 1491 C C . HIS B 1 61 ? 2.662 -2.309 -12.008 1 95.75 61 HIS B C 1
ATOM 1493 O O . HIS B 1 61 ? 3.57 -1.501 -11.797 1 95.75 61 HIS B O 1
ATOM 1499 N N . MET B 1 62 ? 2.852 -3.646 -11.852 1 95.06 62 MET B N 1
ATOM 1500 C CA . MET B 1 62 ? 4.121 -4.195 -11.375 1 95.06 62 MET B CA 1
ATOM 1501 C C . MET B 1 62 ? 5.23 -3.953 -12.398 1 95.06 62 MET B C 1
ATOM 1503 O O . MET B 1 62 ? 6.352 -3.602 -12.031 1 95.06 62 MET B O 1
ATOM 1507 N N . ARG B 1 63 ? 4.863 -4.109 -13.633 1 94.81 63 ARG B N 1
ATOM 1508 C CA . ARG B 1 63 ? 5.832 -3.871 -14.695 1 94.81 63 ARG B CA 1
ATOM 1509 C C . ARG B 1 63 ? 6.258 -2.406 -14.734 1 94.81 63 ARG B C 1
ATOM 1511 O O . ARG B 1 63 ? 7.445 -2.102 -14.859 1 94.81 63 ARG B O 1
ATOM 1518 N N . ALA B 1 64 ? 5.34 -1.47 -14.656 1 93.56 64 ALA B N 1
ATOM 1519 C CA . ALA B 1 64 ? 5.629 -0.038 -14.648 1 93.56 64 ALA B CA 1
ATOM 1520 C C . ALA B 1 64 ? 6.512 0.338 -13.461 1 93.56 64 ALA B C 1
ATOM 1522 O O . ALA B 1 64 ? 7.516 1.036 -13.625 1 93.56 64 ALA B O 1
ATOM 1523 N N . LEU B 1 65 ? 6.254 -0.214 -12.312 1 93.44 65 LEU B N 1
ATOM 1524 C CA . LEU B 1 65 ? 6.992 0.105 -11.102 1 93.44 65 LEU B CA 1
ATOM 1525 C C . LEU B 1 65 ? 8.383 -0.515 -11.133 1 93.44 65 LEU B C 1
ATOM 1527 O O . LEU B 1 65 ? 9.344 0.073 -10.625 1 93.44 65 LEU B O 1
ATOM 1531 N N . GLU B 1 66 ? 8.477 -1.692 -11.711 1 91.12 66 GLU B N 1
ATOM 1532 C CA . GLU B 1 66 ? 9.781 -2.336 -11.883 1 91.12 66 GLU B CA 1
ATOM 1533 C C . GLU B 1 66 ? 10.68 -1.518 -12.797 1 91.12 66 GLU B C 1
ATOM 1535 O O . GLU B 1 66 ? 11.859 -1.32 -12.5 1 91.12 66 GLU B O 1
ATOM 1540 N N . THR B 1 67 ? 10.062 -1.039 -13.883 1 89.31 67 THR B N 1
ATOM 1541 C CA . THR B 1 67 ? 10.797 -0.229 -14.844 1 89.31 67 THR B CA 1
ATOM 1542 C C . THR B 1 67 ? 11.336 1.04 -14.188 1 89.31 67 THR B C 1
ATOM 1544 O O . THR B 1 67 ? 12.422 1.513 -14.531 1 89.31 67 THR B O 1
ATOM 1547 N N . LEU B 1 68 ? 10.648 1.524 -13.172 1 86.12 68 LEU B N 1
ATOM 1548 C CA . LEU B 1 68 ? 11 2.768 -12.492 1 86.12 68 LEU B CA 1
ATOM 1549 C C . LEU B 1 68 ? 11.914 2.496 -11.305 1 86.12 68 LEU B C 1
ATOM 1551 O O . LEU B 1 68 ? 12.32 3.426 -10.602 1 86.12 68 LEU B O 1
ATOM 1555 N N . GLY B 1 69 ? 12.164 1.214 -11.039 1 84.31 69 GLY B N 1
ATOM 1556 C CA . GLY B 1 69 ? 13.086 0.851 -9.977 1 84.31 69 GLY B CA 1
ATOM 1557 C C . GLY B 1 69 ? 12.438 0.831 -8.602 1 84.31 69 GLY B C 1
ATOM 1558 O O . GLY B 1 69 ? 13.125 0.918 -7.582 1 84.31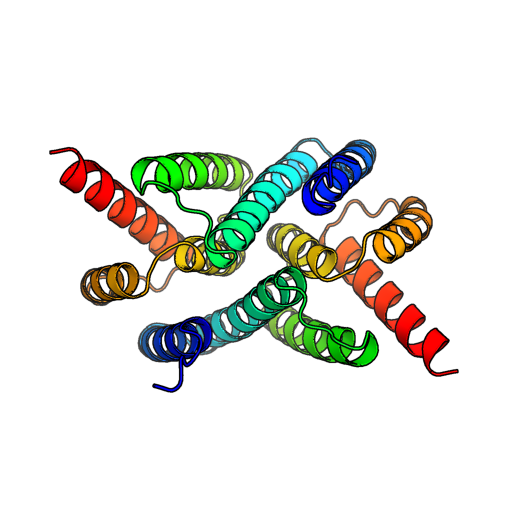 69 GLY B O 1
ATOM 1559 N N . VAL B 1 70 ? 11.172 0.778 -8.523 1 83.94 70 VAL B N 1
ATOM 1560 C CA . VAL B 1 70 ? 10.438 0.813 -7.258 1 83.94 70 VAL B CA 1
ATOM 1561 C C . VAL B 1 70 ? 10.391 -0.587 -6.652 1 83.94 70 VAL B C 1
ATOM 1563 O O . VAL B 1 70 ? 10.359 -0.739 -5.43 1 83.94 70 VAL B O 1
ATOM 1566 N N . THR B 1 71 ? 10.398 -1.634 -7.438 1 77.19 71 THR B N 1
ATOM 1567 C CA . THR B 1 71 ? 10.273 -3 -6.938 1 77.19 71 THR B CA 1
ATOM 1568 C C . THR B 1 71 ? 11.602 -3.477 -6.348 1 77.19 71 THR B C 1
ATOM 1570 O O . THR B 1 71 ? 11.922 -4.664 -6.402 1 77.19 71 THR B O 1
ATOM 1573 N N . THR B 1 72 ? 12.297 -2.529 -5.852 1 74.44 72 THR B N 1
ATOM 1574 C CA . THR B 1 72 ? 13.508 -2.898 -5.133 1 74.44 72 THR B CA 1
ATOM 1575 C C . THR B 1 72 ? 13.172 -3.475 -3.762 1 74.44 72 THR B C 1
ATOM 1577 O O . THR B 1 72 ? 12.016 -3.449 -3.34 1 74.44 72 THR B O 1
ATOM 1580 N N . ASP B 1 73 ? 14.172 -3.971 -3.002 1 65.56 73 ASP B N 1
ATOM 1581 C CA . ASP B 1 73 ? 13.961 -4.887 -1.883 1 65.56 73 ASP B CA 1
ATOM 1582 C C . ASP B 1 73 ? 12.977 -4.297 -0.871 1 65.56 73 ASP B C 1
ATOM 1584 O O . ASP B 1 73 ? 11.945 -4.898 -0.579 1 65.56 73 ASP B O 1
ATOM 1588 N N . LYS B 1 74 ? 13.195 -3.133 -0.427 1 72.69 74 LYS B N 1
ATOM 1589 C CA . LYS B 1 74 ? 12.375 -2.678 0.687 1 72.69 74 LYS B CA 1
ATOM 1590 C C . LYS B 1 74 ? 10.977 -2.285 0.21 1 72.69 74 LYS B C 1
ATOM 1592 O O . LYS B 1 74 ? 9.984 -2.52 0.908 1 72.69 74 LYS B O 1
ATOM 1597 N N . CYS B 1 75 ? 10.859 -1.917 -1.01 1 87.06 75 CYS B N 1
ATOM 1598 C CA . CYS B 1 75 ? 9.555 -1.524 -1.527 1 87.06 75 CYS B CA 1
ATOM 1599 C C . CYS B 1 75 ? 8.766 -2.74 -2.004 1 87.06 75 CYS B C 1
ATOM 1601 O O . CYS B 1 75 ? 7.539 -2.746 -1.958 1 87.06 75 CYS B O 1
ATOM 1603 N N . ALA B 1 76 ? 9.547 -3.756 -2.303 1 90.5 76 ALA B N 1
ATOM 1604 C CA . ALA B 1 76 ? 8.922 -4.984 -2.791 1 90.5 76 ALA B CA 1
ATOM 1605 C C . ALA B 1 76 ? 8.055 -5.621 -1.711 1 90.5 76 ALA B C 1
ATOM 1607 O O . ALA B 1 76 ? 7.023 -6.227 -2.012 1 90.5 76 ALA B O 1
ATOM 1608 N N . SER B 1 77 ? 8.438 -5.453 -0.499 1 89.75 77 SER B N 1
ATOM 1609 C CA . SER B 1 77 ? 7.664 -6.02 0.602 1 89.75 77 SER B CA 1
ATOM 1610 C C . SER B 1 77 ? 6.285 -5.375 0.703 1 89.75 77 SER B C 1
ATOM 1612 O O . SER B 1 77 ? 5.285 -6.066 0.899 1 89.75 77 SER B O 1
ATOM 1614 N N . ILE B 1 78 ? 6.25 -4.07 0.539 1 92.62 78 ILE B N 1
ATOM 1615 C CA . ILE B 1 78 ? 4.988 -3.344 0.614 1 92.62 78 ILE B CA 1
ATOM 1616 C C . ILE B 1 78 ? 4.117 -3.697 -0.588 1 92.62 78 ILE B C 1
ATOM 1618 O O . ILE B 1 78 ? 2.916 -3.939 -0.443 1 92.62 78 ILE B O 1
ATOM 1622 N N . LEU B 1 79 ? 4.766 -3.74 -1.727 1 95.19 79 LEU B N 1
ATOM 1623 C CA . LEU B 1 79 ? 4.031 -4.09 -2.936 1 95.19 79 LEU B CA 1
ATOM 1624 C C . LEU B 1 79 ? 3.508 -5.52 -2.857 1 95.19 79 LEU B C 1
ATOM 1626 O O . LEU B 1 79 ? 2.396 -5.805 -3.312 1 95.19 79 LEU B O 1
ATOM 1630 N N . TYR B 1 80 ? 4.297 -6.414 -2.295 1 93.62 80 TYR B N 1
ATOM 1631 C CA . TYR B 1 80 ? 3.898 -7.805 -2.098 1 93.62 80 TYR B CA 1
ATOM 1632 C C . TYR B 1 80 ? 2.611 -7.891 -1.284 1 93.62 80 TYR B C 1
ATOM 1634 O O . TYR B 1 80 ? 1.665 -8.578 -1.678 1 93.62 80 TYR B O 1
ATOM 1642 N N . LEU B 1 81 ? 2.561 -7.168 -0.197 1 93.06 81 LEU B N 1
ATOM 1643 C CA . LEU B 1 81 ? 1.38 -7.246 0.656 1 93.06 81 LEU B CA 1
ATOM 1644 C C . LEU B 1 81 ? 0.165 -6.645 -0.041 1 93.06 81 LEU B C 1
ATOM 1646 O O . LEU B 1 81 ? -0.962 -7.102 0.159 1 93.06 81 LEU B O 1
ATOM 1650 N N . MET B 1 82 ? 0.329 -5.617 -0.811 1 95.69 82 MET B N 1
ATOM 1651 C CA . MET B 1 82 ? -0.775 -5.027 -1.563 1 95.69 82 MET B CA 1
ATOM 1652 C C . MET B 1 82 ? -1.347 -6.027 -2.564 1 95.69 82 MET B C 1
ATOM 1654 O O . MET B 1 82 ? -2.562 -6.207 -2.641 1 95.69 82 MET B O 1
ATOM 1658 N N . VAL B 1 83 ? -0.477 -6.723 -3.289 1 96.25 83 VAL B N 1
ATOM 1659 C CA . VAL B 1 83 ? -0.912 -7.727 -4.258 1 96.25 83 VAL B CA 1
ATOM 1660 C C . VAL B 1 83 ? -1.614 -8.875 -3.533 1 96.25 83 VAL B C 1
ATOM 1662 O O . VAL B 1 83 ? -2.697 -9.297 -3.939 1 96.25 83 VAL B O 1
ATOM 1665 N N . GLU B 1 84 ? -0.977 -9.32 -2.496 1 94 84 GLU B N 1
ATOM 1666 C CA . GLU B 1 84 ? -1.519 -10.438 -1.722 1 94 84 GLU B CA 1
ATOM 1667 C C . GLU B 1 84 ? -2.924 -10.125 -1.215 1 94 84 GLU B C 1
ATOM 1669 O O . GLU B 1 84 ? -3.795 -10.992 -1.205 1 94 84 GLU B O 1
ATOM 1674 N N . SER B 1 85 ? -3.184 -8.922 -0.858 1 93.69 85 SER B N 1
ATOM 1675 C CA . SER B 1 85 ? -4.445 -8.5 -0.256 1 93.69 85 SER B CA 1
ATOM 1676 C C . SER B 1 85 ? -5.582 -8.531 -1.273 1 93.69 85 SER B C 1
ATOM 1678 O O . SER B 1 85 ? -6.754 -8.477 -0.903 1 93.69 85 SER B O 1
ATOM 1680 N N . CYS B 1 86 ? -5.293 -8.695 -2.502 1 94.25 86 CYS B N 1
ATOM 1681 C CA . CYS B 1 86 ? -6.305 -8.664 -3.553 1 94.25 86 CYS B CA 1
ATOM 1682 C C . CYS B 1 86 ? -6.934 -10.047 -3.738 1 94.25 86 CYS B C 1
ATOM 1684 O O . CYS B 1 86 ? -7.887 -10.195 -4.5 1 94.25 86 CYS B O 1
ATOM 1686 N N . PHE B 1 87 ? -6.477 -11.023 -2.992 1 93.31 87 PHE B N 1
ATOM 1687 C CA . PHE B 1 87 ? -6.922 -12.383 -3.277 1 93.31 87 PHE B CA 1
ATOM 1688 C C . PHE B 1 87 ? -7.594 -13 -2.059 1 93.31 87 PHE B C 1
ATOM 1690 O O . PHE B 1 87 ? -7.336 -12.594 -0.926 1 93.31 87 PHE B O 1
ATOM 1697 N N . SER B 1 88 ? -8.414 -13.992 -2.338 1 89.94 88 SER B N 1
ATOM 1698 C CA . SER B 1 88 ? -9.188 -14.656 -1.295 1 89.94 88 SER B CA 1
ATOM 1699 C C . SER B 1 88 ? -8.289 -15.508 -0.398 1 89.94 88 SER B C 1
ATOM 1701 O O . SER B 1 88 ? -7.168 -15.852 -0.78 1 89.94 88 SER B O 1
ATOM 1703 N N . GLU B 1 89 ? -8.867 -15.859 0.69 1 88.62 89 GLU B N 1
ATOM 1704 C CA . GLU B 1 89 ? -8.148 -16.703 1.646 1 88.62 89 GLU B CA 1
ATOM 1705 C C . GLU B 1 89 ? -7.789 -18.047 1.032 1 88.62 89 GLU B C 1
ATOM 1707 O O . GLU B 1 89 ? -6.695 -18.578 1.268 1 88.62 89 GLU B O 1
ATOM 1712 N N . ASP B 1 90 ? -8.695 -18.625 0.304 1 89.5 90 ASP B N 1
ATOM 1713 C CA . ASP B 1 90 ? -8.453 -19.922 -0.324 1 89.5 90 ASP B CA 1
ATOM 1714 C C . ASP B 1 90 ? -7.285 -19.844 -1.299 1 89.5 90 ASP B C 1
ATOM 1716 O O . ASP B 1 90 ? -6.438 -20.75 -1.329 1 89.5 90 ASP B O 1
ATOM 1720 N N . PHE B 1 91 ? -7.215 -18.797 -2.033 1 91.25 91 PHE B N 1
ATOM 1721 C CA . PHE B 1 91 ? -6.109 -18.609 -2.965 1 91.25 91 PHE B CA 1
ATOM 1722 C C . PHE B 1 91 ? -4.789 -18.469 -2.219 1 91.25 91 PHE B C 1
ATOM 1724 O O . PHE B 1 91 ? -3.787 -19.078 -2.602 1 91.25 91 PHE B O 1
ATOM 1731 N N . LEU B 1 92 ? -4.793 -17.703 -1.188 1 91.19 92 LEU B N 1
ATOM 1732 C CA . LEU B 1 92 ? -3.572 -17.438 -0.434 1 91.19 92 LEU B CA 1
ATOM 1733 C C . LEU B 1 92 ? -3.082 -18.703 0.264 1 91.19 92 LEU B C 1
ATOM 1735 O O . LEU B 1 92 ? -1.874 -18.906 0.413 1 91.19 92 LEU B O 1
ATOM 1739 N N . LYS B 1 93 ? -4.031 -19.516 0.661 1 90.56 93 LYS B N 1
ATOM 1740 C CA . LYS B 1 93 ? -3.646 -20.812 1.216 1 90.56 93 LYS B CA 1
ATOM 1741 C C . LYS B 1 93 ? -2.908 -21.656 0.182 1 90.56 93 LYS B C 1
ATOM 1743 O O . LYS B 1 93 ? -1.878 -22.266 0.487 1 90.56 93 LYS B O 1
ATOM 1748 N N . ALA B 1 94 ? -3.404 -21.734 -0.983 1 90.44 94 ALA B N 1
ATOM 1749 C CA . ALA B 1 94 ? -2.75 -22.453 -2.072 1 90.44 94 ALA B CA 1
ATOM 1750 C C . ALA B 1 94 ? -1.373 -21.875 -2.369 1 90.44 94 ALA B C 1
ATOM 1752 O O . ALA B 1 94 ? -0.405 -22.609 -2.561 1 90.44 94 ALA B O 1
ATOM 1753 N N . TRP B 1 95 ? -1.304 -20.578 -2.367 1 91.62 95 TRP B N 1
ATOM 1754 C CA . TRP B 1 95 ? -0.049 -19.875 -2.598 1 91.62 95 TRP B CA 1
ATOM 1755 C C . TRP B 1 95 ? 0.973 -20.219 -1.517 1 91.62 95 TRP B C 1
ATOM 1757 O O . TRP B 1 95 ? 2.133 -20.5 -1.818 1 91.62 95 TRP B O 1
ATOM 1767 N N . ASN B 1 96 ? 0.563 -20.172 -0.293 1 86.75 96 ASN B N 1
ATOM 1768 C CA . ASN B 1 96 ? 1.456 -20.453 0.826 1 86.75 96 ASN B CA 1
ATOM 1769 C C . ASN B 1 96 ? 1.979 -21.891 0.778 1 86.75 96 ASN B C 1
ATOM 1771 O O . ASN B 1 96 ? 3.125 -22.141 1.148 1 86.75 96 ASN B O 1
ATOM 1775 N N . ARG B 1 97 ? 1.102 -22.766 0.377 1 86.44 97 ARG B N 1
ATOM 1776 C CA . ARG B 1 97 ? 1.524 -24.141 0.208 1 86.44 97 ARG B CA 1
ATOM 1777 C C . ARG B 1 97 ? 2.557 -24.266 -0.907 1 86.44 97 ARG B C 1
ATOM 1779 O O . ARG B 1 97 ? 3.496 -25.062 -0.804 1 86.44 97 ARG B O 1
ATOM 1786 N N . HIS B 1 98 ? 2.359 -23.5 -1.853 1 84.19 98 HIS B N 1
ATOM 1787 C CA . HIS B 1 98 ? 3.26 -23.5 -3 1 84.19 98 HIS B CA 1
ATOM 1788 C C . HIS B 1 98 ? 4.594 -22.859 -2.652 1 84.19 98 HIS B C 1
ATOM 1790 O O . HIS B 1 98 ? 5.652 -23.344 -3.076 1 84.19 98 HIS B O 1
ATOM 1796 N N . SER B 1 99 ? 4.52 -21.656 -2.033 1 76.69 99 SER B N 1
ATOM 1797 C CA . SER B 1 99 ? 5.684 -20.828 -1.751 1 76.69 99 SER B CA 1
ATOM 1798 C C . SER B 1 99 ? 6.543 -21.438 -0.646 1 76.69 99 SER B C 1
ATOM 1800 O O . SER B 1 99 ? 7.723 -21.109 -0.518 1 76.69 99 SER B O 1
ATOM 1802 N N . THR B 1 100 ? 5.941 -21.875 0.463 1 61.62 100 THR B N 1
ATOM 1803 C CA . THR B 1 100 ? 6.73 -22.5 1.516 1 61.62 100 THR B CA 1
ATOM 1804 C C . THR B 1 100 ? 7.863 -23.328 0.919 1 61.62 100 THR B C 1
ATOM 1806 O O . THR B 1 100 ? 8.922 -23.469 1.534 1 61.62 100 THR B O 1
ATOM 1809 N N . SER B 1 101 ? 7.699 -23.641 -0.163 1 52.03 101 SER B N 1
ATOM 1810 C CA . SER B 1 101 ? 8.773 -24.422 -0.764 1 52.03 101 SER B CA 1
ATOM 1811 C C . SER B 1 101 ? 9.898 -23.531 -1.264 1 52.03 101 SER B C 1
ATOM 1813 O O . SER B 1 101 ? 11.039 -23.969 -1.41 1 52.03 101 SER B O 1
ATOM 1815 N N . SER B 1 102 ? 9.555 -22.312 -1.464 1 51.84 102 SER B N 1
ATOM 1816 C CA . SER B 1 102 ? 10.562 -21.422 -2.012 1 51.84 102 SER B CA 1
ATOM 1817 C C . SER B 1 102 ? 10.969 -20.359 -1 1 51.84 102 SER B C 1
ATOM 1819 O O . SER B 1 102 ? 10.172 -19.469 -0.682 1 51.84 102 SER B O 1
ATOM 1821 N N . ALA B 1 103 ? 11.703 -20.75 0.021 1 51.47 103 ALA B N 1
ATOM 1822 C CA . ALA B 1 103 ? 12.25 -19.906 1.083 1 51.47 103 ALA B CA 1
ATOM 1823 C C . ALA B 1 103 ? 12.852 -18.625 0.515 1 51.47 103 ALA B C 1
ATOM 1825 O O . ALA B 1 103 ? 14.062 -18.547 0.299 1 51.47 103 ALA B O 1
ATOM 1826 N N . SER B 1 104 ? 12.164 -17.969 -0.445 1 58.66 104 SER B N 1
ATOM 1827 C CA . SER B 1 104 ? 12.906 -16.812 -0.923 1 58.66 104 SER B CA 1
ATOM 1828 C C . SER B 1 104 ? 12.953 -15.711 0.135 1 58.66 104 SER B C 1
ATOM 1830 O O . SER B 1 104 ? 11.93 -15.367 0.732 1 58.66 104 SER B O 1
ATOM 1832 N N . VAL B 1 105 ? 14.117 -15.422 0.594 1 62 105 VAL B N 1
ATOM 1833 C CA . VAL B 1 105 ? 14.445 -14.43 1.616 1 62 105 VAL B CA 1
ATOM 1834 C C . VAL B 1 105 ? 14.242 -13.023 1.054 1 62 105 VAL B C 1
ATOM 1836 O O . VAL B 1 105 ? 13.875 -12.102 1.785 1 62 105 VAL B O 1
ATOM 1839 N N . ASP B 1 106 ? 14.227 -12.914 -0.239 1 77.25 106 ASP B N 1
ATOM 1840 C CA . ASP B 1 106 ? 14.219 -11.594 -0.864 1 77.25 106 ASP B CA 1
ATOM 1841 C C . ASP B 1 106 ? 12.805 -11.203 -1.288 1 77.25 106 ASP B C 1
ATOM 1843 O O . ASP B 1 106 ? 12.102 -11.984 -1.934 1 77.25 106 ASP B O 1
ATOM 1847 N N . ALA B 1 107 ? 12.344 -10.109 -0.856 1 83.19 107 ALA B N 1
ATOM 1848 C CA . ALA B 1 107 ? 10.984 -9.625 -1.095 1 83.19 107 ALA B CA 1
ATOM 1849 C C . ALA B 1 107 ? 10.703 -9.492 -2.59 1 83.19 107 ALA B C 1
ATOM 1851 O O . ALA B 1 107 ? 9.594 -9.758 -3.043 1 83.19 107 ALA B O 1
ATOM 1852 N N . LYS B 1 108 ? 11.711 -9.086 -3.264 1 87.69 108 LYS B N 1
ATOM 1853 C CA . LYS B 1 108 ? 11.547 -8.945 -4.707 1 87.69 108 LYS B CA 1
ATOM 1854 C C . LYS B 1 108 ? 11.25 -10.297 -5.359 1 87.69 108 LYS B C 1
ATOM 1856 O O . LYS B 1 108 ? 10.367 -10.398 -6.219 1 87.69 108 LYS B O 1
ATOM 1861 N N . GLU B 1 109 ? 11.977 -11.25 -5.02 1 87.75 109 GLU B N 1
ATOM 1862 C CA . GLU B 1 109 ? 11.766 -12.602 -5.543 1 87.75 109 GLU B CA 1
ATOM 1863 C C . GLU B 1 109 ? 10.398 -13.148 -5.125 1 87.75 109 GLU B C 1
ATOM 1865 O O . GLU B 1 109 ? 9.719 -13.805 -5.914 1 87.75 109 GLU B O 1
ATOM 1870 N N . ARG B 1 110 ? 10.078 -12.891 -3.916 1 88.69 110 ARG B N 1
ATOM 1871 C CA . ARG B 1 110 ? 8.781 -13.352 -3.42 1 88.69 110 ARG B CA 1
ATOM 1872 C C . ARG B 1 110 ? 7.637 -12.734 -4.215 1 88.69 110 ARG B C 1
ATOM 1874 O O . ARG B 1 110 ? 6.676 -13.422 -4.57 1 88.69 110 ARG B O 1
ATOM 1881 N N . LEU B 1 111 ? 7.746 -11.469 -4.477 1 92.75 111 LEU B N 1
ATOM 1882 C CA . LEU B 1 111 ? 6.75 -10.773 -5.277 1 92.75 111 LEU B CA 1
ATOM 1883 C C . LEU B 1 111 ? 6.672 -11.367 -6.68 1 92.75 111 LEU B C 1
ATOM 1885 O O . LEU B 1 111 ? 5.578 -11.641 -7.184 1 92.75 111 LEU B O 1
ATOM 1889 N N . SER B 1 112 ? 7.844 -11.555 -7.254 1 92.44 112 SER B N 1
ATOM 1890 C CA . SER B 1 112 ? 7.906 -12.148 -8.586 1 92.44 112 SER B CA 1
ATOM 1891 C C . SER B 1 112 ? 7.27 -13.531 -8.602 1 92.44 112 SER B C 1
ATOM 1893 O O . SER B 1 112 ? 6.516 -13.867 -9.516 1 92.44 112 SER B O 1
ATOM 1895 N N . ASN B 1 113 ? 7.582 -14.328 -7.598 1 92.81 113 ASN B N 1
ATOM 1896 C CA . ASN B 1 113 ? 7.02 -15.672 -7.5 1 92.81 113 ASN B CA 1
ATOM 1897 C C . ASN B 1 113 ? 5.504 -15.641 -7.336 1 92.81 113 ASN B C 1
ATOM 1899 O O . ASN B 1 113 ? 4.797 -16.484 -7.895 1 92.81 113 ASN B O 1
ATOM 1903 N N . LEU B 1 114 ? 5.035 -14.742 -6.555 1 94.38 114 LEU B N 1
ATOM 1904 C CA . LEU B 1 114 ? 3.594 -14.586 -6.395 1 94.38 114 LEU B CA 1
ATOM 1905 C C . LEU B 1 114 ? 2.932 -14.258 -7.73 1 94.38 114 LEU B C 1
ATOM 1907 O O . LEU B 1 114 ? 1.926 -14.867 -8.094 1 94.38 114 LEU B O 1
ATOM 1911 N N . MET B 1 115 ? 3.504 -13.352 -8.445 1 95.81 115 MET B N 1
ATOM 1912 C CA . MET B 1 115 ? 2.955 -12.953 -9.734 1 95.81 115 MET B CA 1
ATOM 1913 C C . MET B 1 115 ? 2.936 -14.141 -10.703 1 95.81 115 MET B C 1
ATOM 1915 O O . MET B 1 115 ? 1.975 -14.32 -11.453 1 95.81 115 MET B O 1
ATOM 1919 N N . GLN B 1 116 ? 3.996 -14.922 -10.648 1 95.44 116 GLN B N 1
ATOM 1920 C CA . GLN B 1 116 ? 4.074 -16.109 -11.5 1 95.44 116 GLN B CA 1
ATOM 1921 C C . GLN B 1 116 ? 3.01 -17.125 -11.109 1 95.44 116 GLN B C 1
ATOM 1923 O O . GLN B 1 116 ? 2.412 -17.766 -11.977 1 95.44 116 GLN B O 1
ATOM 1928 N N . PHE B 1 117 ? 2.787 -17.25 -9.82 1 95.69 117 PHE B N 1
ATOM 1929 C CA . PHE B 1 117 ? 1.767 -18.172 -9.328 1 95.69 117 PHE B CA 1
ATOM 1930 C C . PHE B 1 117 ? 0.38 -17.734 -9.781 1 95.69 117 PHE B C 1
ATOM 1932 O O . PHE B 1 117 ? -0.423 -18.562 -10.227 1 95.69 117 PHE B O 1
ATOM 1939 N N . ILE B 1 118 ? 0.106 -16.453 -9.695 1 96.44 118 ILE B N 1
ATOM 1940 C CA . ILE B 1 118 ? -1.178 -15.914 -10.125 1 96.44 118 ILE B CA 1
ATOM 1941 C C . ILE B 1 118 ? -1.374 -16.172 -11.617 1 96.44 118 ILE B C 1
ATOM 1943 O O . ILE B 1 118 ? -2.447 -16.609 -12.039 1 96.44 118 ILE B O 1
ATOM 1947 N N . LYS B 1 119 ? -0.322 -15.945 -12.359 1 96.69 119 LYS B N 1
ATOM 1948 C CA . LYS B 1 119 ? -0.371 -16.172 -13.805 1 96.69 119 LYS B CA 1
ATOM 1949 C C . LYS B 1 119 ? -0.71 -17.625 -14.117 1 96.69 119 LYS B C 1
ATOM 1951 O O . LYS B 1 119 ? -1.568 -17.906 -14.953 1 96.69 119 LYS B O 1
ATOM 1956 N N . ALA B 1 120 ? -0.057 -18.5 -13.438 1 95.88 120 ALA B N 1
ATOM 1957 C CA . ALA B 1 120 ? -0.278 -19.922 -13.641 1 95.88 120 ALA B CA 1
ATOM 1958 C C . ALA B 1 120 ? -1.718 -20.312 -13.312 1 95.88 120 ALA B C 1
ATOM 1960 O O . ALA B 1 120 ? -2.33 -21.109 -14.023 1 95.88 120 ALA B O 1
ATOM 1961 N N . GLU B 1 121 ? -2.236 -19.734 -12.234 1 93.75 121 GLU B N 1
ATOM 1962 C CA . GLU B 1 121 ? -3.611 -20.016 -11.828 1 93.75 121 GLU B CA 1
ATOM 1963 C C . GLU B 1 121 ? -4.609 -19.484 -12.852 1 93.75 121 GLU B C 1
ATOM 1965 O O . GLU B 1 121 ? -5.621 -20.125 -13.133 1 93.75 121 GLU B O 1
ATOM 1970 N N . VAL B 1 122 ? -4.336 -18.359 -13.406 1 93.81 122 VAL B N 1
ATOM 1971 C CA . VAL B 1 122 ? -5.184 -17.734 -14.422 1 93.81 122 VAL B CA 1
ATOM 1972 C C . VAL B 1 122 ? -5.164 -18.578 -15.695 1 93.81 122 VAL B C 1
ATOM 1974 O O . VAL B 1 122 ? -6.207 -18.828 -16.297 1 93.81 122 VAL B O 1
ATOM 1977 N N . GLU B 1 123 ? -3.994 -19 -16.062 1 93.62 123 GLU B N 1
ATOM 1978 C CA . GLU B 1 123 ? -3.834 -19.797 -17.266 1 93.62 123 GLU B CA 1
ATOM 1979 C C . GLU B 1 123 ? -4.438 -21.188 -17.094 1 93.62 123 GLU B C 1
ATOM 1981 O O . GLU B 1 123 ? -4.902 -21.797 -18.062 1 93.62 123 GLU B O 1
ATOM 1986 N N . GLY B 1 124 ? -4.352 -21.688 -15.852 1 86.38 124 GLY B N 1
ATOM 1987 C CA . GLY B 1 124 ? -4.961 -22.969 -15.562 1 86.38 124 GLY B CA 1
ATOM 1988 C C . GLY B 1 124 ? -6.477 -22.922 -15.555 1 86.38 124 GLY B C 1
ATOM 1989 O O . GLY B 1 124 ? -7.133 -23.922 -15.867 1 86.38 124 GLY B O 1
ATOM 1990 N N . GLU B 1 125 ? -7.129 -21.844 -15.117 1 77.19 125 GLU B N 1
ATOM 1991 C CA . GLU B 1 125 ? -8.578 -21.672 -15.109 1 77.19 125 GLU B CA 1
ATOM 1992 C C . GLU B 1 125 ? -9.125 -21.5 -16.516 1 77.19 125 GLU B C 1
ATOM 1994 O O . GLU B 1 125 ? -10.289 -21.797 -16.781 1 77.19 125 GLU B O 1
ATOM 1999 N N . GLU B 1 126 ? -8.383 -20.859 -17.453 1 71.31 126 GLU B N 1
ATOM 2000 C CA . GLU B 1 126 ? -8.844 -20.656 -18.812 1 71.31 126 GLU B CA 1
ATOM 2001 C C . GLU B 1 126 ? -8.812 -21.953 -19.609 1 71.31 126 GLU B C 1
ATOM 2003 O O . GLU B 1 126 ? -9.453 -22.062 -20.656 1 71.31 126 GLU B O 1
ATOM 2008 N N . GLN B 1 127 ? -8.211 -22.938 -19.094 1 57.09 127 GLN B N 1
ATOM 2009 C CA . GLN B 1 127 ? -8.266 -24.234 -19.766 1 57.09 127 GLN B CA 1
ATOM 2010 C C . GLN B 1 127 ? -9.445 -25.062 -19.266 1 57.09 127 GLN B C 1
ATOM 2012 O O . GLN B 1 127 ? -10.148 -25.703 -20.062 1 57.09 127 GLN B O 1
#

Radius of gyration: 17.99 Å; Cα contacts (8 Å, |Δi|>4): 201; chains: 2; bounding box: 43×50×41 Å

pLDDT: mean 80.06, std 19.32, range [21.17, 97.06]